Protein AF-A0A9W6I807-F1 (afdb_monomer)

Solvent-accessible surface area (backbone atoms only — not comparable to full-atom values): 14836 Å² total; per-residue (Å²): 128,81,80,75,87,72,79,59,50,71,45,81,40,78,51,76,42,74,67,54,47,49,53,48,44,56,52,34,49,74,72,68,43,95,64,71,97,66,77,85,76,60,64,70,59,54,50,53,44,35,71,77,32,56,66,59,56,71,70,46,52,72,44,80,26,34,45,59,40,62,71,64,85,82,78,83,63,62,37,28,74,80,35,56,66,64,74,43,53,81,82,47,38,78,21,23,22,42,24,45,28,38,82,42,55,60,66,57,48,41,43,63,56,21,24,50,81,92,51,57,43,75,40,41,73,63,59,52,49,57,42,21,68,78,56,78,63,40,30,57,46,40,30,36,42,79,53,87,66,29,19,37,36,42,16,52,37,23,60,65,55,70,35,67,62,38,25,18,59,53,0,37,95,74,23,34,17,37,18,45,32,46,35,79,91,63,74,42,35,34,38,38,17,46,53,42,36,54,29,27,31,27,33,40,46,36,60,34,58,53,42,57,84,38,49,66,76,54,43,70,62,37,43,46,31,38,38,61,57,85,40,92,52,44,34,76,50,18,68,25,36,49,53,16,50,51,20,61,73,71,73,45,83,87,52,74,78,76,69,60,66,68,29,50,23,30,49,48,77,48,65,75,82,129

Organism: NCBI:txid47481

Radius of gyration: 19.97 Å; Cα contacts (8 Å, |Δi|>4): 567; chains: 1; bounding box: 52×42×54 Å

Nearest PDB structures (foldseek):
  3otc-assembly1_B-2  TM=3.230E-01  e=3.376E+00  Homo sapiens
  3otc-assembly1_A-2  TM=3.232E-01  e=3.819E+00  Homo sapiens
  3wbz-assembly1_D  TM=3.191E-01  e=3.591E+00  Candida albicans SC5314
  3otd-assembly1_A  TM=3.252E-01  e=5.196E+00  Homo sapiens
  3wbz-assembly2_H  TM=3.227E-01  e=6.251E+00  Candida albicans SC5314

Structure (mmCIF, N/CA/C/O backbone):
data_AF-A0A9W6I807-F1
#
_entry.id   AF-A0A9W6I807-F1
#
loop_
_atom_site.group_PDB
_atom_site.id
_atom_site.type_symbol
_atom_site.label_atom_id
_atom_site.label_alt_id
_atom_site.label_comp_id
_atom_site.label_asym_id
_atom_site.label_entity_id
_atom_site.label_seq_id
_atom_site.pdbx_PDB_ins_code
_atom_site.Cartn_x
_atom_site.Cartn_y
_atom_site.Cartn_z
_atom_site.occupancy
_atom_site.B_iso_or_equiv
_atom_site.auth_seq_id
_atom_site.auth_comp_id
_atom_site.auth_asym_id
_atom_site.auth_atom_id
_atom_site.pdbx_PDB_model_num
ATOM 1 N N . MET A 1 1 ? -22.001 -20.858 -16.048 1.00 37.72 1 MET A N 1
ATOM 2 C CA . MET A 1 1 ? -21.134 -20.555 -17.207 1.00 37.72 1 MET A CA 1
ATOM 3 C C . MET A 1 1 ? -19.755 -21.061 -16.832 1.00 37.72 1 MET A C 1
ATOM 5 O O . MET A 1 1 ? -19.355 -20.739 -15.720 1.00 37.72 1 MET A O 1
ATOM 9 N N . PRO A 1 2 ? -19.078 -21.902 -17.631 1.00 41.09 2 PRO A N 1
ATOM 10 C CA . PRO A 1 2 ? -17.682 -22.203 -17.343 1.00 41.09 2 PRO A CA 1
ATOM 11 C C . PRO A 1 2 ? -16.920 -20.879 -17.407 1.00 41.09 2 PRO A C 1
ATOM 13 O O . PRO A 1 2 ? -17.156 -20.085 -18.322 1.00 41.09 2 PRO A O 1
ATOM 16 N N . ASP A 1 3 ? -16.115 -20.627 -16.379 1.00 50.50 3 ASP A N 1
ATOM 17 C CA . ASP A 1 3 ? -15.279 -19.440 -16.244 1.00 50.50 3 ASP A CA 1
ATOM 18 C C . ASP A 1 3 ? -14.475 -19.317 -17.538 1.00 50.50 3 ASP A C 1
ATOM 20 O O . ASP A 1 3 ? -13.688 -20.203 -17.881 1.00 50.50 3 ASP A O 1
ATOM 24 N N . ARG A 1 4 ? -14.794 -18.319 -18.366 1.00 52.47 4 ARG A N 1
ATOM 25 C CA . ARG A 1 4 ? -14.107 -18.167 -19.643 1.00 52.47 4 ARG A CA 1
ATOM 26 C C . ARG A 1 4 ? -12.681 -17.796 -19.266 1.00 52.47 4 ARG A C 1
ATOM 28 O O . ARG A 1 4 ? -12.471 -16.762 -18.637 1.00 52.47 4 ARG A O 1
ATOM 35 N N . GLU A 1 5 ? -11.740 -18.670 -19.593 1.00 58.12 5 GLU A N 1
ATOM 36 C CA . GLU A 1 5 ? -10.310 -18.495 -19.353 1.00 58.12 5 GLU A CA 1
ATOM 37 C C . GLU A 1 5 ? -9.839 -17.283 -20.178 1.00 58.12 5 GLU A C 1
ATOM 39 O O . GLU A 1 5 ? -9.438 -17.389 -21.334 1.00 58.12 5 GLU A O 1
ATOM 44 N N . VAL A 1 6 ? -10.048 -16.078 -19.647 1.00 60.06 6 VAL A N 1
ATOM 45 C CA . VAL A 1 6 ? -9.578 -14.839 -20.265 1.00 60.06 6 VAL A CA 1
ATOM 46 C C . VAL A 1 6 ? -8.132 -14.679 -19.840 1.00 60.06 6 VAL A C 1
ATOM 48 O O . VAL A 1 6 ? -7.848 -14.517 -18.651 1.00 60.06 6 VAL A O 1
ATOM 51 N N . SER A 1 7 ? -7.239 -14.761 -20.823 1.00 77.19 7 SER A N 1
ATOM 52 C CA . SER A 1 7 ? -5.806 -14.588 -20.628 1.00 77.19 7 SER A CA 1
ATOM 53 C C . SER A 1 7 ? -5.507 -13.213 -20.016 1.00 77.19 7 SER A C 1
ATOM 55 O O . SER A 1 7 ? -6.105 -12.222 -20.446 1.00 77.19 7 SER A O 1
ATOM 57 N N . PRO A 1 8 ? -4.598 -13.133 -19.030 1.00 87.56 8 PRO A N 1
ATOM 58 C CA . PRO A 1 8 ? -4.215 -11.863 -18.429 1.00 87.56 8 PRO A CA 1
ATOM 59 C C . PRO A 1 8 ? -3.546 -10.949 -19.462 1.00 87.56 8 PRO A C 1
ATOM 61 O O . PRO A 1 8 ? -2.921 -11.418 -20.419 1.00 87.56 8 PRO A O 1
ATOM 64 N N . LEU A 1 9 ? -3.647 -9.635 -19.252 1.00 91.56 9 LEU A N 1
ATOM 65 C CA . LEU A 1 9 ? -2.883 -8.664 -20.029 1.00 91.56 9 LEU A CA 1
ATOM 66 C C . LEU A 1 9 ? -1.403 -8.798 -19.653 1.00 91.56 9 LEU A C 1
ATOM 68 O O . LEU A 1 9 ? -1.042 -8.549 -18.505 1.00 91.56 9 LEU A O 1
ATOM 72 N N . ARG A 1 10 ? -0.555 -9.186 -20.611 1.00 93.50 10 ARG A N 1
ATOM 73 C CA . ARG A 1 10 ? 0.900 -9.262 -20.424 1.00 93.50 10 ARG A CA 1
ATOM 74 C C . ARG A 1 10 ? 1.598 -8.046 -21.020 1.00 93.50 10 ARG A C 1
ATOM 76 O O . ARG A 1 10 ? 1.188 -7.535 -22.063 1.00 93.50 10 ARG A O 1
ATOM 83 N N . VAL A 1 11 ? 2.628 -7.581 -20.327 1.00 93.56 11 VAL A N 1
ATOM 84 C CA . VAL A 1 11 ? 3.440 -6.420 -20.680 1.00 93.56 11 VAL A CA 1
ATOM 85 C C . VAL A 1 11 ? 4.918 -6.764 -20.551 1.00 93.56 11 VAL A C 1
ATOM 87 O O . VAL A 1 11 ? 5.356 -7.371 -19.573 1.00 93.56 11 VAL A O 1
ATOM 90 N N . SER A 1 12 ? 5.689 -6.338 -21.546 1.00 92.25 12 SER A N 1
ATOM 91 C CA . SER A 1 12 ? 7.122 -6.600 -21.616 1.00 92.25 12 SER A CA 1
ATOM 92 C C . SER A 1 12 ? 7.898 -5.496 -20.906 1.00 92.25 12 SER A C 1
ATOM 94 O O . SER A 1 12 ? 7.815 -4.330 -21.299 1.00 92.25 12 SER A O 1
ATOM 96 N N . HIS A 1 13 ? 8.679 -5.857 -19.891 1.00 88.31 13 HIS A N 1
ATOM 97 C CA . HIS A 1 13 ? 9.543 -4.945 -19.141 1.00 88.31 13 HIS A CA 1
ATOM 98 C C . HIS A 1 13 ? 11.013 -5.279 -19.360 1.00 88.31 13 HIS A C 1
ATOM 100 O O . HIS A 1 13 ? 11.385 -6.439 -19.522 1.00 88.31 13 HIS A O 1
ATOM 106 N N . LEU A 1 14 ? 11.867 -4.254 -19.348 1.00 88.31 14 LEU A N 1
ATOM 107 C CA . LEU A 1 14 ? 13.315 -4.447 -19.389 1.00 88.31 14 LEU A CA 1
ATOM 108 C C . LEU A 1 14 ? 13.795 -5.037 -18.065 1.00 88.31 14 LEU A C 1
ATOM 110 O O . LEU A 1 14 ? 13.552 -4.476 -16.995 1.00 88.31 14 LEU A O 1
ATOM 114 N N . LEU A 1 15 ? 14.542 -6.131 -18.143 1.00 86.94 15 LEU A N 1
ATOM 115 C CA . LEU A 1 15 ? 15.199 -6.715 -16.990 1.00 86.94 15 LEU A CA 1
ATOM 116 C C . LEU A 1 15 ? 16.514 -5.973 -16.735 1.00 86.94 15 LEU A C 1
ATOM 118 O O . LEU A 1 15 ? 17.526 -6.192 -17.405 1.00 86.94 15 LEU A O 1
ATOM 122 N N . ILE A 1 16 ? 16.518 -5.097 -15.730 1.00 86.56 16 ILE A N 1
ATOM 123 C CA . ILE A 1 16 ? 17.743 -4.423 -15.289 1.00 86.56 16 ILE A CA 1
ATOM 124 C C . ILE A 1 16 ? 18.570 -5.393 -14.441 1.00 86.56 16 ILE A C 1
ATOM 126 O O . ILE A 1 16 ? 18.494 -5.409 -13.212 1.00 86.56 16 ILE A O 1
ATOM 130 N N . SER A 1 17 ? 19.370 -6.221 -15.115 1.00 87.56 17 SER A N 1
ATOM 131 C CA . SER A 1 17 ? 20.292 -7.158 -14.468 1.00 87.56 17 SER A CA 1
ATOM 132 C C . SER A 1 17 ? 21.292 -6.435 -13.557 1.00 87.56 17 SER A C 1
ATOM 134 O O . SER A 1 17 ? 21.542 -5.235 -13.699 1.00 87.56 17 SER A O 1
ATOM 136 N N . SER A 1 18 ? 21.928 -7.157 -12.629 1.00 88.38 18 SER A N 1
ATOM 137 C CA . SER A 1 18 ? 22.964 -6.576 -11.760 1.00 88.38 18 SER A CA 1
ATOM 138 C C . SER A 1 18 ? 24.112 -5.950 -12.561 1.00 88.38 18 SER A C 1
ATOM 140 O O . SER A 1 18 ? 24.649 -4.913 -12.173 1.00 88.38 18 SER A O 1
ATOM 142 N N . GLU A 1 19 ? 24.457 -6.544 -13.706 1.00 90.19 19 GLU A N 1
ATOM 143 C CA . GLU A 1 19 ? 25.463 -6.005 -14.618 1.00 90.19 19 GLU A CA 1
ATOM 144 C C . GLU A 1 19 ? 24.994 -4.709 -15.289 1.00 90.19 19 GLU A C 1
ATOM 146 O O . GLU A 1 19 ? 25.731 -3.721 -15.296 1.00 90.19 19 GLU A O 1
ATOM 151 N N . LEU A 1 20 ? 23.763 -4.681 -15.809 1.00 91.00 20 LEU A N 1
ATOM 152 C CA . LEU A 1 20 ? 23.199 -3.493 -16.447 1.00 91.00 20 LEU A CA 1
ATOM 153 C C . LEU A 1 20 ? 23.000 -2.356 -15.435 1.00 91.00 20 LEU A C 1
ATOM 155 O O . LEU A 1 20 ? 23.374 -1.220 -15.709 1.00 91.00 20 LEU A O 1
ATOM 159 N N . SER A 1 21 ? 22.525 -2.674 -14.229 1.00 91.81 21 SER A N 1
ATOM 160 C CA . SER A 1 21 ? 22.438 -1.752 -13.089 1.00 91.81 21 SER A CA 1
ATOM 161 C C . SER A 1 21 ? 23.795 -1.120 -12.776 1.00 91.81 21 SER A C 1
ATOM 163 O O . SER A 1 21 ? 23.896 0.103 -12.672 1.00 91.81 21 SER A O 1
ATOM 165 N N . ARG A 1 22 ? 24.867 -1.923 -12.698 1.00 92.44 22 ARG A N 1
ATOM 166 C CA . ARG A 1 22 ? 26.232 -1.418 -12.479 1.00 92.44 22 ARG A CA 1
ATOM 167 C C . ARG A 1 22 ? 26.658 -0.457 -13.591 1.00 92.44 22 ARG A C 1
ATOM 169 O O . ARG A 1 22 ? 27.138 0.631 -13.287 1.00 92.44 22 ARG A O 1
ATOM 176 N N . ARG A 1 23 ? 26.429 -0.820 -14.857 1.00 94.19 23 ARG A N 1
ATOM 177 C CA . ARG A 1 23 ? 26.753 0.030 -16.017 1.00 94.19 23 ARG A CA 1
ATOM 178 C C . ARG A 1 23 ? 25.996 1.360 -15.993 1.00 94.19 23 ARG A C 1
ATOM 180 O O . ARG A 1 23 ? 26.612 2.403 -16.197 1.00 94.19 23 ARG A O 1
ATOM 187 N N . ILE A 1 24 ? 24.693 1.335 -15.698 1.00 94.88 24 ILE A N 1
ATOM 188 C CA . ILE A 1 24 ? 23.863 2.545 -15.586 1.00 94.88 24 ILE A CA 1
ATOM 189 C C . ILE A 1 24 ? 24.393 3.450 -14.468 1.00 94.88 24 ILE A C 1
ATOM 191 O O . ILE A 1 24 ? 24.533 4.654 -14.674 1.00 94.88 24 ILE A O 1
ATOM 195 N N . ARG A 1 25 ? 24.735 2.894 -13.295 1.00 94.69 25 ARG A N 1
ATOM 196 C CA . ARG A 1 25 ? 25.287 3.675 -12.172 1.00 94.69 25 ARG A CA 1
ATOM 197 C C . ARG A 1 25 ? 26.643 4.286 -12.494 1.00 94.69 25 ARG A C 1
ATOM 199 O O . ARG A 1 25 ? 26.853 5.459 -12.205 1.00 94.69 25 ARG A O 1
ATOM 206 N N . GLU A 1 26 ? 27.557 3.504 -13.065 1.00 94.50 26 GLU A N 1
ATOM 207 C CA . GLU A 1 26 ? 28.885 3.980 -13.468 1.00 94.50 26 GLU A CA 1
ATOM 208 C C . GLU A 1 26 ? 28.771 5.132 -14.468 1.00 94.50 26 GLU A C 1
ATOM 210 O O . GLU A 1 26 ? 29.389 6.181 -14.276 1.00 94.50 26 GLU A O 1
ATOM 215 N N . TRP A 1 27 ? 27.917 4.976 -15.482 1.00 96.12 27 TRP A N 1
ATOM 216 C CA . TRP A 1 27 ? 27.654 6.031 -16.451 1.00 96.12 27 TRP A CA 1
ATOM 217 C C . TRP A 1 27 ? 27.000 7.259 -15.810 1.00 96.12 27 TRP A C 1
ATOM 219 O O . TRP A 1 27 ? 27.474 8.373 -16.015 1.00 96.12 27 TRP A O 1
ATOM 229 N N . GLY A 1 28 ? 25.964 7.072 -14.988 1.00 94.75 28 GLY A N 1
ATOM 230 C CA . GLY A 1 28 ? 25.261 8.169 -14.325 1.00 94.75 28 GLY A CA 1
ATOM 231 C C . GLY A 1 28 ? 26.189 9.004 -13.440 1.00 94.75 28 GLY A C 1
ATOM 232 O O . GLY A 1 28 ? 26.192 10.229 -13.550 1.00 94.75 28 GLY A O 1
ATOM 233 N N . LYS A 1 29 ? 27.060 8.358 -12.652 1.00 93.44 29 LYS A N 1
ATOM 234 C CA . LYS A 1 29 ? 28.096 9.047 -11.861 1.00 93.44 29 LYS A CA 1
ATOM 235 C C . LYS A 1 29 ? 29.077 9.816 -12.745 1.00 93.44 29 LYS A C 1
ATOM 237 O O . LYS A 1 29 ? 29.426 10.945 -12.416 1.00 93.44 29 LYS A O 1
ATOM 242 N N . ALA A 1 30 ? 29.495 9.241 -13.876 1.00 93.69 30 ALA A N 1
ATOM 243 C CA . ALA A 1 30 ? 30.374 9.920 -14.829 1.00 93.69 30 ALA A CA 1
ATOM 244 C C . ALA A 1 30 ? 29.715 11.153 -15.480 1.00 93.69 30 ALA A C 1
ATOM 246 O O . ALA A 1 30 ? 30.412 12.108 -15.810 1.00 93.69 30 ALA A O 1
ATOM 247 N N . GLN A 1 31 ? 28.385 11.158 -15.621 1.00 94.94 31 GLN A N 1
ATOM 248 C CA . GLN A 1 31 ? 27.605 12.319 -16.069 1.00 94.94 31 GLN A CA 1
ATOM 249 C C . GLN A 1 31 ? 27.277 13.316 -14.941 1.00 94.94 31 GLN A C 1
ATOM 251 O O . GLN A 1 31 ? 26.608 14.317 -15.187 1.00 94.94 31 GLN A O 1
ATOM 256 N N . GLY A 1 32 ? 27.711 13.057 -13.703 1.00 91.50 32 GLY A N 1
ATOM 257 C CA . GLY A 1 32 ? 27.375 13.888 -12.544 1.00 91.50 32 GLY A CA 1
ATOM 258 C C . GLY A 1 32 ? 25.914 13.772 -12.093 1.00 91.50 32 GLY A C 1
ATOM 259 O O . GLY A 1 32 ? 25.433 14.635 -11.363 1.00 91.50 32 GLY A O 1
ATOM 260 N N . LEU A 1 33 ? 25.198 12.722 -12.512 1.00 89.12 33 LEU A N 1
ATOM 261 C CA . LEU A 1 33 ? 23.843 12.438 -12.045 1.00 89.12 33 LEU A CA 1
ATOM 262 C C . LEU A 1 33 ? 23.909 11.877 -10.618 1.00 89.12 33 LEU A C 1
ATOM 264 O O . LEU A 1 33 ? 24.740 11.017 -10.312 1.00 89.12 33 LEU A O 1
ATOM 268 N N . GLY A 1 34 ? 23.024 12.357 -9.741 1.00 80.50 34 GLY A N 1
ATOM 269 C CA . GLY A 1 34 ? 22.918 11.915 -8.349 1.00 80.50 34 GLY A CA 1
ATOM 270 C C . GLY A 1 34 ? 22.377 10.490 -8.244 1.00 80.50 34 GLY A C 1
ATOM 271 O O . GLY A 1 34 ? 21.198 10.290 -7.973 1.00 80.50 34 GLY A O 1
ATOM 272 N N . VAL A 1 35 ? 23.231 9.495 -8.486 1.00 85.50 35 VAL A N 1
ATOM 273 C CA . VAL A 1 35 ? 22.871 8.074 -8.429 1.00 85.50 35 VAL A CA 1
ATOM 274 C C . VAL A 1 35 ? 23.453 7.446 -7.169 1.00 85.50 35 VAL A C 1
ATOM 276 O O . VAL A 1 35 ? 24.663 7.488 -6.942 1.00 85.50 35 VAL A O 1
ATOM 279 N N . SER A 1 36 ? 22.595 6.828 -6.358 1.00 78.44 36 SER A N 1
ATOM 280 C CA . SER A 1 36 ? 23.004 6.100 -5.154 1.00 78.44 36 SER A CA 1
ATOM 281 C C . SER A 1 36 ? 23.876 4.875 -5.479 1.00 78.44 36 SER A C 1
ATOM 283 O O . SER A 1 36 ? 23.908 4.380 -6.608 1.00 78.44 36 SER A O 1
ATOM 285 N N . GLU A 1 37 ? 24.563 4.320 -4.476 1.00 74.19 37 GLU A N 1
ATOM 286 C CA . GLU A 1 37 ? 25.285 3.042 -4.622 1.00 74.19 37 GLU A CA 1
ATOM 287 C C . GLU A 1 37 ? 24.346 1.823 -4.635 1.00 74.19 37 GLU A C 1
ATOM 289 O O . GLU A 1 37 ? 24.665 0.788 -5.216 1.00 74.19 37 GLU A O 1
ATOM 294 N N . ARG A 1 38 ? 23.187 1.927 -3.973 1.00 69.38 38 ARG A N 1
ATOM 295 C CA . ARG A 1 38 ? 22.233 0.828 -3.746 1.00 69.38 38 ARG A CA 1
ATOM 296 C C . ARG A 1 38 ? 20.787 1.315 -3.869 1.00 69.38 38 ARG A C 1
ATOM 298 O O . ARG A 1 38 ? 20.535 2.513 -3.792 1.00 69.38 38 ARG A O 1
ATOM 305 N N . GLY A 1 39 ? 19.844 0.388 -4.028 1.00 68.81 39 GLY A N 1
ATOM 306 C CA . GLY A 1 39 ? 18.411 0.694 -4.150 1.00 68.81 39 GLY A CA 1
ATOM 307 C C . GLY A 1 39 ? 17.980 0.991 -5.586 1.00 68.81 39 GLY A C 1
ATOM 308 O O . GLY A 1 39 ? 18.721 0.716 -6.527 1.00 68.81 39 GLY A O 1
ATOM 309 N N . ARG A 1 40 ? 16.779 1.532 -5.784 1.00 76.38 40 ARG A N 1
ATOM 310 C CA . ARG A 1 40 ? 16.246 1.833 -7.122 1.00 76.38 40 ARG A CA 1
ATOM 311 C C . ARG A 1 40 ? 17.075 2.925 -7.819 1.00 76.38 40 ARG A C 1
ATOM 313 O O . ARG A 1 40 ? 17.511 3.879 -7.181 1.00 76.38 40 ARG A O 1
ATOM 320 N N . ILE A 1 41 ? 17.322 2.779 -9.123 1.00 82.31 41 ILE A N 1
ATOM 321 C CA . ILE A 1 41 ? 17.875 3.857 -9.962 1.00 82.31 41 ILE A CA 1
ATOM 322 C C . ILE A 1 41 ? 16.687 4.681 -10.466 1.00 82.31 41 ILE A C 1
ATOM 324 O O . ILE A 1 41 ? 15.693 4.100 -10.901 1.00 82.31 41 ILE A O 1
ATOM 328 N N . ALA A 1 42 ? 16.775 6.010 -10.405 1.00 80.44 42 ALA A N 1
ATOM 329 C CA . ALA A 1 42 ? 15.723 6.882 -10.923 1.00 80.44 42 ALA A CA 1
ATOM 330 C C . ALA A 1 42 ? 15.462 6.593 -12.413 1.00 80.44 42 ALA A C 1
ATOM 332 O O . ALA A 1 42 ? 16.411 6.472 -13.191 1.00 80.44 42 ALA A O 1
ATOM 333 N N . SER A 1 43 ? 14.188 6.516 -12.813 1.00 82.75 43 SER A N 1
ATOM 334 C CA . SER A 1 43 ? 13.780 6.201 -14.195 1.00 82.75 43 SER A CA 1
ATOM 335 C C . SER A 1 43 ? 14.440 7.126 -15.214 1.00 82.75 43 SER A C 1
ATOM 337 O O . SER A 1 43 ? 15.007 6.655 -16.189 1.00 82.75 43 SER A O 1
ATOM 339 N N . GLN A 1 44 ? 14.511 8.422 -14.909 1.00 84.31 44 GLN A N 1
ATOM 340 C CA . GLN A 1 44 ? 15.157 9.427 -15.758 1.00 84.31 44 GLN A CA 1
ATOM 341 C C . GLN A 1 44 ? 16.630 9.112 -16.066 1.00 84.31 44 GLN A C 1
ATOM 343 O O . GLN A 1 44 ? 17.111 9.392 -17.161 1.00 84.31 44 GLN A O 1
ATOM 348 N N . VAL A 1 45 ? 17.360 8.521 -15.114 1.00 89.31 45 VAL A N 1
ATOM 349 C CA . VAL A 1 45 ? 18.764 8.122 -15.309 1.00 89.31 45 VAL A CA 1
ATOM 350 C C . VAL A 1 45 ? 18.849 6.888 -16.204 1.00 89.31 45 VAL A C 1
ATOM 352 O O . VAL A 1 45 ? 19.730 6.813 -17.057 1.00 89.31 45 VAL A O 1
ATOM 355 N N . ILE A 1 46 ? 17.934 5.932 -16.021 1.00 90.56 46 ILE A N 1
ATOM 356 C CA . ILE A 1 46 ? 17.827 4.734 -16.863 1.00 90.56 46 ILE A CA 1
ATOM 357 C C . ILE A 1 46 ? 17.507 5.144 -18.309 1.00 90.56 46 ILE A C 1
ATOM 359 O O . ILE A 1 46 ? 18.193 4.713 -19.235 1.00 90.56 46 ILE A O 1
ATOM 363 N N . ASP A 1 47 ? 16.529 6.028 -18.496 1.00 91.12 47 ASP A N 1
ATOM 364 C CA . ASP A 1 47 ? 16.123 6.529 -19.808 1.00 91.12 47 ASP A CA 1
ATOM 365 C C . ASP A 1 47 ? 17.275 7.272 -20.490 1.00 91.12 47 ASP A C 1
ATOM 367 O O . ASP A 1 47 ? 17.619 6.974 -21.634 1.00 91.12 47 ASP A O 1
ATOM 371 N N . ALA A 1 48 ? 17.941 8.185 -19.774 1.00 93.56 48 ALA A N 1
ATOM 372 C CA . ALA A 1 48 ? 19.088 8.918 -20.301 1.00 93.56 48 ALA A CA 1
ATOM 373 C C . ALA A 1 48 ? 20.246 7.979 -20.686 1.00 93.56 48 ALA A C 1
ATOM 375 O O . ALA A 1 48 ? 20.890 8.181 -21.720 1.00 93.56 48 ALA A O 1
ATOM 376 N N . PHE A 1 49 ? 20.479 6.923 -19.900 1.00 95.75 49 PHE A N 1
ATOM 377 C CA . PHE A 1 49 ? 21.474 5.906 -20.223 1.00 95.75 49 PHE A CA 1
ATOM 378 C C . PHE A 1 49 ? 21.142 5.192 -21.534 1.00 95.75 49 PHE A C 1
ATOM 380 O O . PHE A 1 49 ? 22.025 5.060 -22.381 1.00 95.75 49 PHE A O 1
ATOM 387 N N . PHE A 1 50 ? 19.895 4.757 -21.729 1.00 94.94 50 PHE A N 1
ATOM 388 C CA . PHE A 1 50 ? 19.486 4.052 -22.947 1.00 94.94 50 PHE A CA 1
ATOM 389 C C . PHE A 1 50 ? 19.402 4.956 -24.176 1.00 94.94 50 PHE A C 1
ATOM 391 O O . PHE A 1 50 ? 19.692 4.499 -25.279 1.00 94.94 50 PHE A O 1
ATOM 398 N N . VAL A 1 51 ? 19.086 6.242 -24.001 1.00 95.38 51 VAL A N 1
ATOM 399 C CA . VAL A 1 51 ? 19.219 7.241 -25.072 1.00 95.38 51 VAL A CA 1
ATOM 400 C C . VAL A 1 51 ? 20.680 7.357 -25.520 1.00 95.38 51 VAL A C 1
ATOM 402 O O . VAL A 1 51 ? 20.947 7.429 -26.719 1.00 95.38 51 VAL A O 1
ATOM 405 N N . ALA A 1 52 ? 21.633 7.334 -24.582 1.00 95.69 52 ALA A N 1
ATOM 406 C CA . ALA A 1 52 ? 23.064 7.378 -24.887 1.00 95.69 52 ALA A CA 1
ATOM 407 C C . ALA A 1 52 ? 23.639 6.034 -25.387 1.00 95.69 52 ALA A C 1
ATOM 409 O O . ALA A 1 52 ? 24.644 6.033 -26.096 1.00 95.69 52 ALA A O 1
ATOM 410 N N . HIS A 1 53 ? 23.010 4.907 -25.036 1.00 95.19 53 HIS A N 1
ATOM 411 C CA . HIS A 1 53 ? 23.456 3.542 -25.350 1.00 95.19 53 HIS A CA 1
ATOM 412 C C . HIS A 1 53 ? 22.305 2.703 -25.932 1.00 95.19 53 HIS A C 1
ATOM 414 O O . HIS A 1 53 ? 21.799 1.783 -25.274 1.00 95.19 53 HIS A O 1
ATOM 420 N N . PRO A 1 54 ? 21.858 3.000 -27.165 1.00 93.50 54 PRO A N 1
ATOM 421 C CA . PRO A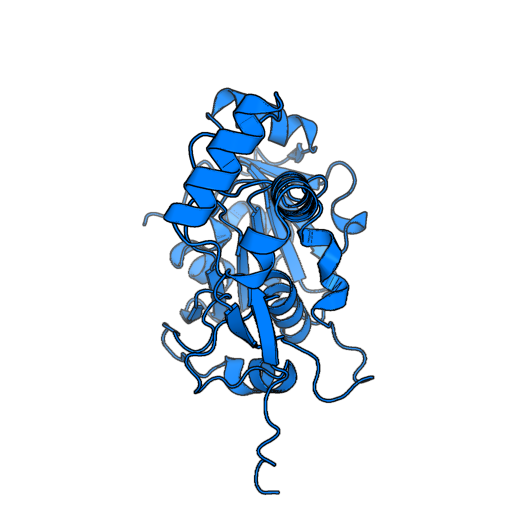 1 54 ? 20.742 2.285 -27.788 1.00 93.50 54 PRO A CA 1
ATOM 422 C C . PRO A 1 54 ? 21.048 0.798 -28.039 1.00 93.50 54 PRO A C 1
ATOM 424 O O . PRO A 1 54 ? 20.143 -0.033 -28.072 1.00 93.50 54 PRO A O 1
ATOM 427 N N . ASP A 1 55 ? 22.324 0.439 -28.174 1.00 93.69 55 ASP A N 1
ATOM 428 C CA . ASP A 1 55 ? 22.809 -0.940 -28.243 1.00 93.69 55 ASP A CA 1
ATOM 429 C C . ASP A 1 55 ? 22.567 -1.701 -26.930 1.00 93.69 55 ASP A C 1
ATOM 431 O O . ASP A 1 55 ? 22.132 -2.853 -26.952 1.00 93.69 55 ASP A O 1
ATOM 435 N N . ALA A 1 56 ? 22.773 -1.046 -25.782 1.00 90.94 56 ALA A N 1
ATOM 436 C CA . ALA A 1 56 ? 22.488 -1.628 -24.475 1.00 90.94 56 ALA A CA 1
ATOM 437 C C . ALA A 1 56 ? 20.986 -1.877 -24.279 1.00 90.94 56 ALA A C 1
ATOM 439 O O . ALA A 1 56 ? 20.618 -2.878 -23.673 1.00 90.94 56 ALA A O 1
ATOM 440 N N . LEU A 1 57 ? 20.125 -1.006 -24.820 1.00 88.50 57 LEU A N 1
ATOM 441 C CA . LEU A 1 57 ? 18.673 -1.203 -24.821 1.00 88.50 57 LEU A CA 1
ATOM 442 C C . LEU A 1 57 ? 18.258 -2.394 -25.695 1.00 88.50 57 LEU A C 1
ATOM 444 O O . LEU A 1 57 ? 17.398 -3.183 -25.308 1.00 88.50 57 LEU A O 1
ATOM 448 N N . ALA A 1 58 ? 18.855 -2.526 -26.882 1.00 88.12 58 ALA A N 1
ATOM 449 C CA . ALA A 1 58 ? 18.550 -3.617 -27.803 1.00 88.12 58 ALA A CA 1
ATOM 450 C C . ALA A 1 58 ? 18.988 -4.986 -27.257 1.00 88.12 58 ALA A C 1
ATOM 452 O O . ALA A 1 58 ? 18.300 -5.978 -27.486 1.00 88.12 58 ALA A O 1
ATOM 453 N N . ALA A 1 59 ? 20.114 -5.024 -26.539 1.00 88.94 59 ALA A N 1
ATOM 454 C CA . ALA A 1 59 ? 20.674 -6.234 -25.942 1.00 88.94 59 ALA A CA 1
ATOM 455 C C . ALA A 1 59 ? 20.103 -6.573 -24.554 1.00 88.94 59 ALA A C 1
ATOM 457 O O . ALA A 1 59 ? 20.411 -7.639 -24.028 1.00 88.94 59 ALA A O 1
ATOM 458 N N . ALA A 1 60 ? 19.324 -5.679 -23.939 1.00 89.38 60 ALA A N 1
ATOM 459 C CA . ALA A 1 60 ? 18.748 -5.920 -22.624 1.00 89.38 60 ALA A CA 1
ATOM 460 C C . ALA A 1 60 ? 17.676 -7.016 -22.684 1.00 89.38 60 ALA A C 1
ATOM 462 O O . ALA A 1 60 ? 16.776 -6.988 -23.530 1.00 89.38 60 ALA A O 1
ATOM 463 N N . ASP A 1 61 ? 17.761 -7.952 -21.742 1.00 90.69 61 ASP A N 1
ATOM 464 C CA . ASP A 1 61 ? 16.744 -8.979 -21.555 1.00 90.69 61 ASP A CA 1
ATOM 465 C C . ASP A 1 61 ? 15.396 -8.349 -21.196 1.00 90.69 61 ASP A C 1
ATOM 467 O O . ASP A 1 61 ? 15.318 -7.265 -20.607 1.00 90.69 61 ASP A O 1
ATOM 471 N N . ARG A 1 62 ? 14.316 -9.048 -21.548 1.00 91.12 62 ARG A N 1
ATOM 472 C CA . ARG A 1 62 ? 12.949 -8.652 -21.211 1.00 91.12 62 ARG A CA 1
ATOM 473 C C . ARG A 1 62 ? 12.255 -9.742 -20.418 1.00 91.12 62 ARG A C 1
ATOM 475 O O . ARG A 1 62 ? 12.496 -10.927 -20.642 1.00 91.12 62 ARG A O 1
ATOM 482 N N . ILE A 1 63 ? 11.380 -9.321 -19.517 1.00 92.31 63 ILE A N 1
ATOM 483 C CA . ILE A 1 63 ? 10.489 -10.189 -18.757 1.00 92.31 63 ILE A CA 1
ATOM 484 C C . ILE A 1 63 ? 9.041 -9.813 -19.064 1.00 92.31 63 ILE A C 1
ATOM 486 O O . ILE A 1 63 ? 8.710 -8.636 -19.195 1.00 92.31 63 ILE A O 1
ATOM 490 N N . GLU A 1 64 ? 8.185 -10.822 -19.191 1.00 94.06 64 GLU A N 1
ATOM 491 C CA . GLU A 1 64 ? 6.744 -10.630 -19.331 1.00 94.06 64 GLU A CA 1
ATOM 492 C C . GLU A 1 64 ? 6.106 -10.618 -17.947 1.00 94.06 64 GLU A C 1
ATOM 494 O O . GLU A 1 64 ? 6.151 -11.617 -17.229 1.00 94.06 64 GLU A O 1
ATOM 499 N N . LEU A 1 65 ? 5.497 -9.491 -17.598 1.00 94.75 65 LEU A N 1
ATOM 500 C CA . LEU A 1 65 ? 4.741 -9.308 -16.366 1.00 94.75 65 LEU A CA 1
ATOM 501 C C . LEU A 1 65 ? 3.254 -9.207 -16.696 1.00 94.75 65 LEU A C 1
ATOM 503 O O . LEU A 1 65 ? 2.874 -8.892 -17.825 1.00 94.75 65 LEU A O 1
ATOM 507 N N . VAL A 1 66 ? 2.398 -9.461 -15.715 1.00 95.81 66 VAL A N 1
ATOM 508 C CA . VAL A 1 66 ? 0.964 -9.208 -15.838 1.00 95.81 66 VAL A CA 1
ATOM 509 C C . VAL A 1 66 ? 0.674 -7.765 -15.445 1.00 95.81 66 VAL A C 1
ATOM 511 O O . VAL A 1 66 ? 1.175 -7.273 -14.437 1.00 95.81 66 VAL A O 1
ATOM 514 N N . ARG A 1 67 ? -0.180 -7.098 -16.220 1.00 95.94 67 ARG A N 1
ATOM 515 C CA . ARG A 1 67 ? -0.759 -5.808 -15.852 1.00 95.94 67 ARG A CA 1
ATOM 516 C C . ARG A 1 67 ? -2.177 -6.009 -15.350 1.00 95.94 67 ARG A C 1
ATOM 518 O O . ARG A 1 67 ? -3.050 -6.437 -16.106 1.00 95.94 67 ARG A O 1
ATOM 525 N N . ALA A 1 68 ? -2.412 -5.684 -14.082 1.00 95.75 68 ALA A N 1
ATOM 526 C CA . ALA A 1 68 ? -3.744 -5.739 -13.498 1.00 95.75 68 ALA A CA 1
ATOM 527 C C . ALA A 1 68 ? -4.639 -4.676 -14.148 1.00 95.75 68 ALA A C 1
ATOM 529 O O . ALA A 1 68 ? -4.263 -3.505 -14.235 1.00 95.75 68 ALA A O 1
ATOM 530 N N . VAL A 1 69 ? -5.822 -5.089 -14.599 1.00 93.31 69 VAL A N 1
ATOM 531 C CA . VAL A 1 69 ? -6.830 -4.249 -15.261 1.00 93.31 69 VAL A CA 1
ATOM 532 C C . VAL A 1 69 ? -8.219 -4.789 -14.939 1.00 93.31 69 VAL A C 1
ATOM 534 O O . VAL A 1 69 ? -8.418 -5.999 -14.831 1.00 93.31 69 VAL A O 1
ATOM 537 N N . VAL A 1 70 ? -9.206 -3.907 -14.786 1.00 90.19 70 VAL A N 1
ATOM 538 C CA . VAL A 1 70 ? -10.578 -4.347 -14.498 1.00 90.19 70 VAL A CA 1
ATOM 539 C C . VAL A 1 70 ? -11.146 -5.114 -15.694 1.00 90.19 70 VAL A C 1
ATOM 541 O O . VAL A 1 70 ? -11.069 -4.649 -16.831 1.00 90.19 70 VAL A O 1
ATOM 544 N N . ARG A 1 71 ? -11.723 -6.297 -15.437 1.00 77.31 71 ARG A N 1
ATOM 545 C CA . ARG A 1 71 ? -12.286 -7.161 -16.494 1.00 77.31 71 ARG A CA 1
ATOM 546 C C . ARG A 1 71 ? -13.558 -6.600 -17.130 1.00 77.31 71 ARG A C 1
ATOM 548 O O . ARG A 1 71 ? -13.791 -6.827 -18.314 1.00 77.31 71 ARG A O 1
ATOM 555 N N . GLU A 1 72 ? -14.368 -5.887 -16.355 1.00 74.25 72 GLU A N 1
ATOM 556 C CA . GLU A 1 72 ? -15.621 -5.274 -16.802 1.00 74.25 72 GLU A CA 1
ATOM 557 C C . GLU A 1 72 ? -15.537 -3.751 -16.628 1.00 74.25 72 GLU A C 1
ATOM 559 O O . GLU A 1 72 ? -15.805 -3.234 -15.541 1.00 74.25 72 GLU A O 1
ATOM 564 N N . PRO A 1 73 ? -15.123 -3.011 -17.674 1.00 61.91 73 PRO A N 1
ATOM 565 C CA . PRO A 1 73 ? -15.106 -1.556 -17.635 1.00 61.91 73 PRO A CA 1
ATOM 566 C C . PRO A 1 73 ? -16.509 -1.013 -17.335 1.00 61.91 73 PRO A C 1
ATOM 568 O O . PRO A 1 73 ? -17.469 -1.368 -18.019 1.00 61.91 73 PRO A O 1
ATOM 571 N N . GLY A 1 74 ? -16.626 -0.129 -16.341 1.00 62.81 74 GLY A N 1
ATOM 572 C CA . GLY A 1 74 ? -17.884 0.560 -16.028 1.00 62.81 74 GLY A CA 1
ATOM 573 C C . GLY A 1 74 ? -18.703 -0.017 -14.870 1.00 62.81 74 GLY A C 1
ATOM 574 O O . GLY A 1 74 ? -19.834 0.424 -14.681 1.00 62.81 74 GLY A O 1
ATOM 575 N N . ASP A 1 75 ? -18.152 -0.927 -14.055 1.00 71.75 75 ASP A N 1
ATOM 576 C CA . ASP A 1 75 ? -18.766 -1.337 -12.775 1.00 71.75 75 ASP A CA 1
ATOM 577 C C . ASP A 1 75 ? -18.769 -0.213 -11.709 1.00 71.75 75 ASP A C 1
ATOM 579 O O . ASP A 1 75 ? -19.330 -0.382 -10.625 1.00 71.75 75 ASP A O 1
ATOM 583 N N . GLY A 1 76 ? -18.155 0.936 -12.024 1.00 77.38 76 GLY A N 1
ATOM 584 C CA . GLY A 1 76 ? -18.039 2.107 -11.155 1.00 77.38 76 GLY A CA 1
ATOM 585 C C . GLY A 1 76 ? -17.101 1.901 -9.967 1.00 77.38 76 GLY A C 1
ATOM 586 O O . GLY A 1 76 ? -17.044 2.759 -9.090 1.00 77.38 76 GLY A O 1
ATOM 587 N N . ARG A 1 77 ? -16.390 0.769 -9.908 1.00 88.12 77 ARG A N 1
ATOM 588 C CA . ARG A 1 77 ? -15.458 0.453 -8.830 1.00 88.12 77 ARG A CA 1
ATOM 589 C C . ARG A 1 77 ? -14.046 0.900 -9.186 1.00 88.12 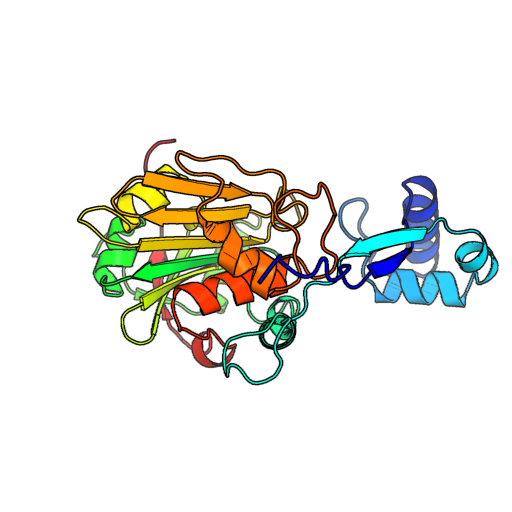77 ARG A C 1
ATOM 591 O O . ARG A 1 77 ? -13.704 1.073 -10.351 1.00 88.12 77 ARG A O 1
ATOM 598 N N . ALA A 1 78 ? -13.218 1.023 -8.154 1.00 93.06 78 ALA A N 1
ATOM 599 C CA . ALA A 1 78 ? -11.833 1.431 -8.302 1.00 93.06 78 ALA A CA 1
ATOM 600 C C . ALA A 1 78 ? -11.034 0.504 -9.229 1.00 93.06 78 ALA A C 1
ATOM 602 O O . ALA A 1 78 ? -11.162 -0.728 -9.200 1.00 93.06 78 ALA A O 1
ATOM 603 N N . THR A 1 79 ? -10.161 1.129 -10.003 1.00 95.31 79 THR A N 1
ATOM 604 C CA . THR A 1 79 ? -9.209 0.526 -10.925 1.00 95.31 79 THR A CA 1
ATOM 605 C C . THR A 1 79 ? -7.779 0.828 -10.461 1.00 95.31 79 THR A C 1
ATOM 607 O O . THR A 1 79 ? -7.566 1.763 -9.686 1.00 95.31 79 THR A O 1
ATOM 610 N N . PRO A 1 80 ? -6.767 0.075 -10.925 1.00 96.44 80 PRO A N 1
ATOM 611 C CA . PRO A 1 80 ? -5.375 0.413 -10.632 1.00 96.44 80 PRO A CA 1
ATOM 612 C C . PRO A 1 80 ? -4.981 1.821 -11.108 1.00 96.44 80 PRO A C 1
ATOM 614 O O . PRO A 1 80 ? -4.195 2.485 -10.442 1.00 96.44 80 PRO A O 1
ATOM 617 N N . ASP A 1 81 ? -5.537 2.316 -12.217 1.00 94.56 81 ASP A N 1
ATOM 618 C CA . ASP A 1 81 ? -5.174 3.635 -12.755 1.00 94.56 81 ASP A CA 1
ATOM 619 C C . ASP A 1 81 ? -5.621 4.787 -11.834 1.00 94.56 81 ASP A C 1
ATOM 621 O O . ASP A 1 81 ? -4.943 5.813 -11.764 1.00 94.56 81 ASP A O 1
ATOM 625 N N . ASP A 1 82 ? -6.682 4.594 -11.042 1.00 95.44 82 ASP A N 1
ATOM 626 C CA . ASP A 1 82 ? -7.134 5.581 -10.050 1.00 95.44 82 ASP A CA 1
ATOM 627 C C . ASP A 1 82 ? -6.118 5.807 -8.918 1.00 95.44 82 ASP A C 1
ATOM 629 O O . ASP A 1 82 ? -6.169 6.814 -8.210 1.00 95.44 82 ASP A O 1
ATOM 633 N N . TYR A 1 83 ? -5.178 4.874 -8.760 1.00 96.38 83 TYR A N 1
ATOM 634 C CA . TYR A 1 83 ? -4.109 4.912 -7.770 1.00 96.38 83 TYR A CA 1
ATOM 635 C C . TYR A 1 83 ? -2.740 5.193 -8.382 1.00 96.38 83 TYR A C 1
ATOM 637 O O . TYR A 1 83 ? -1.740 5.058 -7.687 1.00 96.38 83 TYR A O 1
ATOM 645 N N . ALA A 1 84 ? -2.653 5.617 -9.648 1.00 93.19 84 ALA A N 1
ATOM 646 C CA . ALA A 1 84 ? -1.370 5.950 -10.275 1.00 93.19 84 ALA A CA 1
ATOM 647 C C . ALA A 1 84 ? -0.599 7.049 -9.512 1.00 93.19 84 ALA A C 1
ATOM 649 O O . ALA A 1 84 ? 0.627 6.995 -9.436 1.00 93.19 84 ALA A O 1
ATOM 650 N N . TRP A 1 85 ? -1.319 7.979 -8.874 1.00 93.19 85 TRP A N 1
ATOM 651 C CA . TRP A 1 85 ? -0.759 9.060 -8.052 1.00 93.19 85 TRP A CA 1
ATOM 652 C C . TRP A 1 85 ? 0.047 8.567 -6.841 1.00 93.19 85 TRP A C 1
ATOM 654 O O . TRP A 1 85 ? 0.848 9.320 -6.305 1.00 93.19 85 TRP A O 1
ATOM 664 N N . GLN A 1 86 ? -0.124 7.316 -6.387 1.00 92.62 86 GLN A N 1
ATOM 665 C CA . GLN A 1 86 ? 0.616 6.799 -5.223 1.00 92.62 86 GLN A CA 1
ATOM 666 C C . GLN A 1 86 ? 2.135 6.764 -5.447 1.00 92.62 86 GLN A C 1
ATOM 668 O O . GLN A 1 86 ? 2.897 6.700 -4.484 1.00 92.62 86 GLN A O 1
ATOM 673 N N . ASP A 1 87 ? 2.574 6.743 -6.711 1.00 84.75 87 ASP A N 1
ATOM 674 C CA . ASP A 1 87 ? 3.996 6.768 -7.056 1.00 84.75 87 ASP A CA 1
ATOM 675 C C . ASP A 1 87 ? 4.574 8.191 -7.061 1.00 84.75 87 ASP A C 1
ATOM 677 O O . ASP A 1 87 ? 5.793 8.366 -7.115 1.00 84.75 87 ASP A O 1
ATOM 681 N N . ASP A 1 88 ? 3.720 9.212 -6.933 1.00 78.88 88 ASP A N 1
ATOM 682 C CA . ASP A 1 88 ? 4.153 10.584 -6.721 1.00 78.88 88 ASP A CA 1
ATOM 683 C C . ASP A 1 88 ? 4.699 10.686 -5.292 1.00 78.88 88 ASP A C 1
ATOM 685 O O . ASP A 1 88 ? 3.964 10.830 -4.312 1.00 78.88 88 ASP A O 1
ATOM 689 N N . PHE A 1 89 ? 6.028 10.620 -5.169 1.00 70.81 89 PHE A N 1
ATOM 690 C CA . PHE A 1 89 ? 6.781 10.676 -3.907 1.00 70.81 89 PHE A CA 1
ATOM 691 C C . PHE A 1 89 ? 6.446 11.874 -2.993 1.00 70.81 89 PHE A C 1
ATOM 693 O O . PHE A 1 89 ? 6.935 11.923 -1.868 1.00 70.81 89 PHE A O 1
ATOM 700 N N . GLY A 1 90 ? 5.648 12.841 -3.453 1.00 75.25 90 GLY A N 1
ATOM 701 C CA . GLY A 1 90 ? 5.178 13.968 -2.652 1.00 75.25 90 GLY A CA 1
ATOM 702 C C . GLY A 1 90 ? 4.096 13.594 -1.638 1.00 75.25 90 GLY A C 1
ATOM 703 O O . GLY A 1 90 ? 4.196 13.994 -0.485 1.00 75.25 90 GLY A O 1
ATOM 704 N N . THR A 1 91 ? 3.077 12.820 -2.026 1.00 83.81 91 THR A N 1
ATOM 705 C CA . THR A 1 91 ? 1.890 12.637 -1.169 1.00 83.81 91 THR A CA 1
ATOM 706 C C . THR A 1 91 ? 2.113 11.613 -0.060 1.00 83.81 91 THR A C 1
ATOM 708 O O . THR A 1 91 ? 1.798 11.886 1.094 1.00 83.81 91 THR A O 1
ATOM 711 N N . LEU A 1 92 ? 2.657 10.434 -0.377 1.00 90.06 92 LEU A N 1
ATOM 712 C CA . LEU A 1 92 ? 2.871 9.353 0.602 1.00 90.06 92 LEU A CA 1
ATOM 713 C C . LEU A 1 92 ? 4.348 9.109 0.934 1.00 90.06 92 LEU A C 1
ATOM 715 O O . LEU A 1 92 ? 4.652 8.391 1.885 1.00 90.06 92 LEU A O 1
ATOM 719 N N . GLY A 1 93 ? 5.268 9.717 0.184 1.00 87.81 93 GLY A N 1
ATOM 720 C CA . GLY A 1 93 ? 6.691 9.419 0.292 1.00 87.81 93 GLY A CA 1
ATOM 721 C C . GLY A 1 93 ? 7.085 8.082 -0.359 1.00 87.81 93 GLY A C 1
ATOM 722 O O . GLY A 1 93 ? 6.257 7.384 -0.946 1.00 87.81 93 GLY A O 1
ATOM 723 N N . PRO A 1 94 ? 8.374 7.706 -0.278 1.00 83.88 94 PRO A N 1
ATOM 724 C CA . PRO A 1 94 ? 8.915 6.504 -0.923 1.00 83.88 94 PRO A CA 1
ATOM 725 C C . PRO A 1 94 ? 8.526 5.193 -0.231 1.00 83.88 94 PRO A C 1
ATOM 727 O O . PRO A 1 94 ? 8.763 4.110 -0.758 1.00 83.88 94 PRO A O 1
ATOM 730 N N . SER A 1 95 ? 7.986 5.241 0.981 1.00 91.06 95 SER A N 1
ATOM 731 C CA . SER A 1 95 ? 7.485 4.070 1.697 1.00 91.06 95 SER A CA 1
ATOM 732 C C . SER A 1 95 ? 6.309 4.511 2.546 1.00 91.06 95 SER A C 1
ATOM 734 O O . SER A 1 95 ? 6.336 5.598 3.115 1.00 91.06 95 SER A O 1
ATOM 736 N N . TYR A 1 96 ? 5.268 3.695 2.600 1.00 95.50 96 TYR A N 1
ATOM 737 C CA . TYR A 1 96 ? 4.050 4.020 3.326 1.00 95.50 96 TYR A CA 1
ATOM 738 C C . TYR A 1 96 ? 3.288 2.756 3.694 1.00 95.50 96 TYR A C 1
ATOM 740 O O . TYR A 1 96 ? 3.447 1.714 3.055 1.00 95.50 96 TYR A O 1
ATOM 748 N N . THR A 1 97 ? 2.402 2.875 4.673 1.00 97.88 97 THR A N 1
ATOM 749 C CA . THR A 1 97 ? 1.371 1.884 4.962 1.00 97.88 97 THR A CA 1
ATOM 750 C C . THR A 1 97 ? 0.024 2.581 5.079 1.00 97.88 97 THR A C 1
ATOM 752 O O . THR A 1 97 ? -0.120 3.560 5.806 1.00 97.88 97 THR A O 1
ATOM 755 N N . LEU A 1 98 ? -0.954 2.090 4.322 1.00 98.50 98 LEU A N 1
ATOM 756 C CA . LEU A 1 98 ? -2.344 2.528 4.379 1.00 98.50 98 LEU A CA 1
ATOM 757 C C . LEU A 1 98 ? -3.178 1.395 4.958 1.00 98.50 98 LEU A C 1
ATOM 759 O O . LEU A 1 98 ? -3.193 0.309 4.380 1.00 98.50 98 LEU A O 1
ATOM 763 N N . THR A 1 99 ? -3.868 1.646 6.067 1.00 98.75 99 THR A N 1
ATOM 764 C CA . THR A 1 99 ? -4.696 0.644 6.748 1.00 98.75 99 THR A CA 1
ATOM 765 C C . THR A 1 99 ? -6.141 1.108 6.794 1.00 98.75 99 THR A C 1
ATOM 767 O O . THR A 1 99 ? -6.455 2.101 7.436 1.00 98.75 99 THR A O 1
ATOM 770 N N . PHE A 1 100 ? -7.025 0.392 6.114 1.00 98.69 100 PHE A N 1
ATOM 771 C CA . PHE A 1 100 ? -8.459 0.647 6.089 1.00 98.69 100 PHE A CA 1
ATOM 772 C C . PHE A 1 100 ? -9.105 -0.166 7.202 1.00 98.69 100 PHE A C 1
ATOM 774 O O . PHE A 1 100 ? -8.913 -1.380 7.255 1.00 98.69 100 PHE A O 1
ATOM 781 N N . VAL A 1 101 ? -9.876 0.489 8.064 1.00 98.62 101 VAL A N 1
ATOM 782 C CA . VAL A 1 101 ? -10.517 -0.123 9.230 1.00 98.62 101 VAL A CA 1
ATOM 783 C C . VAL A 1 101 ? -12.007 0.192 9.216 1.00 98.62 101 VAL A C 1
ATOM 785 O O . VAL A 1 101 ? -12.390 1.358 9.147 1.00 98.62 101 VAL A O 1
ATOM 788 N N . GLN A 1 102 ? -12.849 -0.836 9.244 1.00 98.00 102 GLN A N 1
ATOM 789 C CA . GLN A 1 102 ? -14.300 -0.689 9.190 1.00 98.00 102 GLN A CA 1
ATOM 790 C C . GLN A 1 102 ? -14.884 -0.446 10.583 1.00 98.00 102 GLN A C 1
ATOM 792 O O . GLN A 1 102 ? -14.467 -1.078 11.551 1.00 98.00 102 GLN A O 1
ATOM 797 N N . ALA A 1 103 ? -15.915 0.397 10.656 1.00 94.06 103 ALA A N 1
ATOM 798 C CA . ALA A 1 103 ? -16.779 0.599 11.820 1.00 94.06 103 ALA A CA 1
ATOM 799 C C . ALA A 1 103 ? -16.086 1.130 13.091 1.00 94.06 103 ALA A C 1
ATOM 801 O O . ALA A 1 103 ? -16.694 1.118 14.160 1.00 94.06 103 ALA A O 1
ATOM 802 N N . LEU A 1 104 ? -14.856 1.638 12.977 1.00 96.25 104 LEU A N 1
ATOM 803 C CA . LEU A 1 104 ? -14.150 2.348 14.045 1.00 96.25 104 LEU A CA 1
ATOM 804 C C . LEU A 1 104 ? -13.951 3.809 13.649 1.00 96.25 104 LEU A C 1
ATOM 806 O O . LEU A 1 104 ? -13.624 4.103 12.497 1.00 96.25 104 LEU A O 1
ATOM 810 N N . ASP A 1 105 ? -14.135 4.714 14.608 1.00 96.19 105 ASP A N 1
ATOM 811 C CA . ASP A 1 105 ? -13.804 6.124 14.422 1.00 96.19 105 ASP A CA 1
ATOM 812 C C . ASP A 1 105 ? -12.289 6.376 14.517 1.00 96.19 105 ASP A C 1
ATOM 814 O O . ASP A 1 105 ? -11.497 5.499 14.869 1.00 96.19 105 ASP A O 1
ATOM 818 N N . GLU A 1 106 ? -11.886 7.598 14.179 1.00 97.81 106 GLU A N 1
ATOM 819 C CA . GLU A 1 106 ? -10.492 8.046 14.172 1.00 97.81 106 GLU A CA 1
ATOM 820 C C . GLU A 1 106 ? -9.790 7.833 15.522 1.00 97.81 106 GLU A C 1
ATOM 822 O O . GLU A 1 106 ? -8.650 7.367 15.558 1.00 97.81 106 GLU A O 1
ATOM 827 N N . GLY A 1 107 ? -10.470 8.117 16.636 1.00 97.50 107 GLY A N 1
ATOM 828 C CA . GLY A 1 107 ? -9.895 7.994 17.974 1.00 97.50 107 GLY A CA 1
ATOM 829 C C . GLY A 1 107 ? -9.654 6.542 18.377 1.00 97.50 107 GLY A C 1
ATOM 830 O O . GLY A 1 107 ? -8.586 6.213 18.894 1.00 97.50 107 GLY A O 1
ATOM 831 N N . GLU A 1 108 ? -10.616 5.661 18.104 1.00 97.38 108 GLU A N 1
ATOM 832 C CA . GLU A 1 108 ? -10.495 4.233 18.401 1.00 97.38 108 GLU A CA 1
ATOM 833 C C . GLU A 1 108 ? -9.456 3.549 17.501 1.00 97.38 108 GLU A C 1
ATOM 835 O O . GLU A 1 108 ? -8.700 2.699 17.975 1.00 97.38 108 GLU A O 1
ATOM 840 N N . VAL A 1 109 ? -9.339 3.952 16.229 1.00 98.19 109 VAL A N 1
ATOM 841 C CA . VAL A 1 109 ? -8.246 3.475 15.366 1.00 98.19 109 VAL A CA 1
ATOM 842 C C . VAL A 1 109 ? -6.891 3.879 15.946 1.00 98.19 109 VAL A C 1
ATOM 844 O O . VAL A 1 109 ? -6.038 3.011 16.127 1.00 98.19 109 VAL A O 1
ATOM 847 N N . LEU A 1 110 ? -6.690 5.151 16.306 1.00 98.31 110 LEU A N 1
ATOM 848 C CA . LEU A 1 110 ? -5.436 5.611 16.920 1.00 98.31 110 LEU A CA 1
ATOM 849 C C . LEU A 1 110 ? -5.130 4.865 18.228 1.00 98.31 110 LEU A C 1
ATOM 851 O O . LEU A 1 110 ? -3.995 4.435 18.448 1.00 98.31 110 LEU A O 1
ATOM 855 N N . HIS A 1 111 ? -6.145 4.639 19.065 1.00 96.69 111 HIS A N 1
ATOM 856 C CA . HIS A 1 111 ? -6.003 3.868 20.297 1.00 96.69 111 HIS A CA 1
ATOM 857 C C . HIS A 1 111 ? -5.521 2.435 20.030 1.00 96.69 111 HIS A C 1
ATOM 859 O O . HIS A 1 111 ? -4.547 1.993 20.642 1.00 96.69 111 HIS A O 1
ATOM 865 N N . ARG A 1 112 ? -6.142 1.728 19.076 1.00 96.62 112 ARG A N 1
ATOM 866 C CA . ARG A 1 112 ? -5.761 0.357 18.685 1.00 96.62 112 ARG A CA 1
ATOM 867 C C . ARG A 1 112 ? -4.400 0.274 17.994 1.00 96.62 112 ARG A C 1
ATOM 869 O O . ARG A 1 112 ? -3.740 -0.761 18.066 1.00 96.62 112 ARG A O 1
ATOM 876 N N . PHE A 1 113 ? -3.948 1.361 17.373 1.00 96.31 113 PHE A N 1
ATOM 877 C CA . PHE A 1 113 ? -2.571 1.502 16.895 1.00 96.31 113 PHE A CA 1
ATOM 878 C C . PHE A 1 113 ? -1.550 1.697 18.029 1.00 96.31 113 PHE A C 1
ATOM 880 O O . PHE A 1 113 ? -0.354 1.572 17.782 1.00 96.31 113 PHE A O 1
ATOM 887 N N . GLY A 1 114 ? -1.987 1.972 19.262 1.00 95.81 114 GLY A N 1
ATOM 888 C CA . GLY A 1 114 ? -1.107 2.197 20.411 1.00 95.81 114 GLY A CA 1
ATOM 889 C C . GLY A 1 114 ? -0.703 3.660 20.612 1.00 95.81 114 GLY A C 1
ATOM 890 O O . GLY A 1 114 ? 0.328 3.930 21.242 1.00 95.81 114 GLY A O 1
ATOM 891 N N . VAL A 1 115 ? -1.486 4.602 20.075 1.00 96.88 115 VAL A N 1
ATOM 892 C CA . VAL A 1 115 ? -1.357 6.036 20.366 1.00 96.88 115 VAL A CA 1
ATOM 893 C C . VAL A 1 115 ? -2.020 6.326 21.711 1.00 96.88 115 VAL A C 1
ATOM 895 O O . VAL A 1 115 ? -3.156 5.917 21.970 1.00 96.88 115 VAL A O 1
ATOM 898 N N . ALA A 1 116 ? -1.307 7.017 22.599 1.00 94.06 116 ALA A N 1
ATOM 899 C CA . ALA A 1 116 ? -1.871 7.384 23.889 1.00 94.06 116 ALA A CA 1
ATOM 900 C C . ALA A 1 116 ? -2.875 8.541 23.716 1.00 94.06 116 ALA A C 1
ATOM 902 O O . ALA A 1 116 ? -2.579 9.470 22.970 1.00 94.06 116 ALA A O 1
ATOM 903 N N . PRO A 1 117 ? -4.028 8.553 24.417 1.00 92.88 117 PRO A N 1
ATOM 904 C CA . PRO A 1 117 ? -5.059 9.576 24.212 1.00 92.88 117 PRO A CA 1
ATOM 905 C C . PRO A 1 117 ? -4.575 11.022 24.377 1.00 92.88 117 PRO A C 1
ATOM 907 O O . PRO A 1 117 ? -5.090 11.920 23.721 1.00 92.88 117 PRO A O 1
ATOM 910 N N . GLN A 1 118 ? -3.591 11.256 25.250 1.00 93.56 118 GLN A N 1
ATOM 911 C CA . GLN A 1 118 ? -3.002 12.582 25.458 1.00 93.56 118 GLN A CA 1
ATOM 912 C C . GLN A 1 118 ? -2.010 13.013 24.366 1.00 93.56 118 GLN A C 1
ATOM 914 O O . GLN A 1 118 ? -1.664 14.189 24.319 1.00 93.56 118 GLN A O 1
ATOM 919 N N . ASP A 1 119 ? -1.565 12.078 23.524 1.00 94.25 119 ASP A N 1
ATOM 920 C CA . ASP A 1 119 ? -0.632 12.306 22.415 1.00 94.25 119 ASP A CA 1
ATOM 921 C C . ASP A 1 119 ? -1.377 12.408 21.067 1.00 94.25 119 ASP A C 1
ATOM 923 O O . ASP A 1 119 ? -0.751 12.400 20.009 1.00 94.25 119 ASP A O 1
ATOM 927 N N . VAL A 1 120 ? -2.718 12.448 21.098 1.00 97.69 120 VAL A N 1
ATOM 928 C CA . VAL A 1 120 ? -3.552 12.629 19.908 1.00 97.69 120 VAL A CA 1
ATOM 929 C C . VAL A 1 120 ? -3.633 14.113 19.566 1.00 97.69 120 VAL A C 1
ATOM 931 O O . VAL A 1 120 ? -4.188 14.909 20.327 1.00 97.69 120 VAL A O 1
ATOM 934 N N . GLU A 1 121 ? -3.121 14.479 18.398 1.00 97.88 121 GLU A N 1
ATOM 935 C CA . GLU A 1 121 ? -3.081 15.858 17.918 1.00 97.88 121 GLU A CA 1
ATOM 936 C C . GLU A 1 121 ? -3.162 15.935 16.384 1.00 97.88 121 GLU A C 1
ATOM 938 O O . GLU A 1 121 ? -2.939 14.935 15.699 1.00 97.88 121 GLU A O 1
ATOM 943 N N . PRO A 1 122 ? -3.511 17.097 15.805 1.00 98.19 122 PRO A N 1
ATOM 944 C CA . PRO A 1 122 ? -3.389 17.306 14.368 1.00 98.19 122 PRO A CA 1
ATOM 945 C C . PRO A 1 122 ? -1.915 17.312 13.943 1.00 98.19 122 PRO A C 1
ATOM 947 O O . PRO A 1 122 ? -1.139 18.131 14.428 1.00 98.19 122 PRO A O 1
ATOM 950 N N . LEU A 1 123 ? -1.556 16.443 13.001 1.00 97.81 123 LEU A N 1
ATOM 951 C CA . LEU A 1 123 ? -0.219 16.316 12.427 1.00 97.81 123 LEU A CA 1
ATOM 952 C C . LEU A 1 123 ? -0.213 16.743 10.963 1.00 97.81 123 LEU A C 1
ATOM 954 O O . LEU A 1 123 ? -1.164 16.508 10.219 1.00 97.81 123 LEU A O 1
ATOM 958 N N . THR A 1 124 ? 0.891 17.343 10.543 1.00 95.69 124 THR A N 1
ATOM 959 C CA . THR A 1 124 ? 1.165 17.773 9.174 1.00 95.69 124 THR A CA 1
ATOM 960 C C . THR A 1 124 ? 2.291 16.955 8.549 1.00 95.69 124 THR A C 1
ATOM 962 O O . THR A 1 124 ? 3.054 16.261 9.222 1.00 95.69 124 THR A O 1
ATOM 965 N N . ASP A 1 125 ? 2.472 17.111 7.240 1.00 92.50 125 ASP A N 1
ATOM 966 C CA . ASP A 1 125 ? 3.628 16.553 6.530 1.00 92.50 125 ASP A CA 1
ATOM 967 C C . ASP A 1 125 ? 4.968 17.079 7.058 1.00 92.50 125 ASP A C 1
ATOM 969 O O . ASP A 1 125 ? 5.973 16.370 6.987 1.00 92.50 125 ASP A O 1
ATOM 973 N N . GLY A 1 126 ? 4.980 18.296 7.613 1.00 93.88 126 GLY A N 1
ATOM 974 C CA . GLY A 1 126 ? 6.148 18.860 8.284 1.00 93.88 126 GLY A CA 1
ATOM 975 C C . GLY A 1 126 ? 6.537 18.047 9.515 1.00 93.88 126 GLY A C 1
ATOM 976 O O . GLY A 1 126 ? 7.697 17.669 9.643 1.00 93.88 126 GLY A O 1
ATOM 977 N N . ASP A 1 127 ? 5.562 17.686 10.352 1.00 95.38 127 ASP A N 1
ATOM 978 C CA . ASP A 1 127 ? 5.794 16.887 11.563 1.00 95.38 127 ASP A CA 1
ATOM 979 C C . ASP A 1 127 ? 6.329 15.491 11.217 1.00 95.38 127 ASP A C 1
ATOM 981 O O . ASP A 1 127 ? 7.253 14.983 11.856 1.00 95.38 127 ASP A O 1
ATOM 985 N N . VAL A 1 128 ? 5.803 14.883 10.146 1.00 94.00 128 VAL A N 1
ATOM 986 C CA . VAL A 1 128 ? 6.338 13.627 9.605 1.00 94.00 128 VAL A CA 1
ATOM 987 C C . VAL A 1 128 ? 7.782 13.811 9.148 1.00 94.00 128 VAL A C 1
ATOM 989 O O . VAL A 1 128 ? 8.638 13.009 9.513 1.00 94.00 128 VAL A O 1
ATOM 992 N N . TYR A 1 129 ? 8.075 14.846 8.362 1.00 92.38 129 TYR A N 1
ATOM 993 C CA . TYR A 1 129 ? 9.421 15.091 7.850 1.00 92.38 129 TYR A CA 1
ATOM 994 C C . TYR A 1 129 ? 10.435 15.309 8.983 1.00 92.38 129 TYR A C 1
ATOM 996 O O . TYR A 1 129 ? 11.475 14.648 9.011 1.00 92.38 129 TYR A O 1
ATOM 1004 N N . GLU A 1 130 ? 10.098 16.146 9.966 1.00 94.00 130 GLU A N 1
ATOM 1005 C CA . GLU A 1 130 ? 10.904 16.350 11.173 1.00 94.00 130 GLU A CA 1
ATOM 1006 C C . GLU A 1 130 ? 11.128 15.029 11.917 1.00 94.00 130 GLU A C 1
ATOM 1008 O O . GLU A 1 130 ? 12.246 14.731 12.355 1.00 94.00 130 GLU A O 1
ATOM 1013 N N . ARG A 1 131 ? 10.092 14.181 12.002 1.00 93.62 131 ARG A N 1
ATOM 1014 C CA . ARG A 1 131 ? 10.216 12.863 12.622 1.00 93.62 131 ARG A CA 1
ATOM 1015 C C . ARG A 1 131 ? 11.185 11.956 11.872 1.00 93.62 131 ARG A C 1
ATOM 1017 O O . ARG A 1 131 ? 11.987 11.280 12.518 1.00 93.62 131 ARG A O 1
ATOM 1024 N N . LEU A 1 132 ? 11.142 11.937 10.541 1.00 91.00 132 LEU A N 1
ATOM 1025 C CA . LEU A 1 132 ? 12.057 11.146 9.711 1.00 91.00 132 LEU A CA 1
ATOM 1026 C C . LEU A 1 132 ? 13.515 11.580 9.899 1.00 91.00 132 LEU A C 1
ATOM 1028 O O . LEU A 1 132 ? 14.399 10.724 9.953 1.00 91.00 132 LEU A O 1
ATOM 1032 N N . GLU A 1 133 ? 13.780 12.880 10.047 1.00 91.00 133 GLU A N 1
ATOM 1033 C CA . GLU A 1 133 ? 15.139 13.380 10.287 1.00 91.00 133 GLU A CA 1
ATOM 1034 C C . GLU A 1 133 ? 15.713 12.874 11.619 1.00 91.00 133 GLU A C 1
ATOM 1036 O O . GLU A 1 133 ? 16.856 12.414 11.668 1.00 91.00 133 GLU A O 1
ATOM 1041 N N . VAL A 1 134 ? 14.919 12.885 12.696 1.00 91.81 134 VAL A N 1
ATOM 1042 C CA . VAL A 1 134 ? 15.395 12.475 14.033 1.00 91.81 134 VAL A CA 1
ATOM 1043 C C . VAL A 1 134 ? 15.475 10.957 14.237 1.00 91.81 134 VAL A C 1
ATOM 1045 O O . VAL A 1 134 ? 16.136 10.494 15.165 1.00 91.81 134 VAL A O 1
ATOM 1048 N N . THR A 1 135 ? 14.812 10.171 13.391 1.00 87.00 135 THR A N 1
ATOM 1049 C CA . THR A 1 135 ? 14.727 8.696 13.480 1.00 87.00 135 THR A CA 1
ATOM 1050 C C . THR A 1 135 ? 15.588 7.966 12.450 1.00 87.00 135 THR A C 1
ATOM 1052 O O . THR A 1 135 ? 15.656 6.739 12.468 1.00 87.00 135 THR A O 1
ATOM 1055 N N . GLY A 1 136 ? 16.251 8.690 11.545 1.00 83.81 136 GLY A N 1
ATOM 1056 C CA . GLY A 1 136 ? 17.032 8.076 10.470 1.00 83.81 136 GLY A CA 1
ATOM 1057 C C . GLY A 1 136 ? 16.174 7.506 9.335 1.00 83.81 136 GLY A C 1
ATOM 1058 O O . GLY A 1 136 ? 16.577 6.533 8.699 1.00 83.81 136 GLY A O 1
ATOM 1059 N N . GLY A 1 137 ? 15.016 8.116 9.066 1.00 83.12 137 GLY A N 1
ATOM 1060 C CA . GLY A 1 137 ? 14.173 7.824 7.905 1.00 83.12 137 GLY A CA 1
ATOM 1061 C C . GLY A 1 137 ? 12.996 6.881 8.161 1.00 83.12 137 GLY A C 1
ATOM 1062 O O . GLY A 1 137 ? 12.444 6.353 7.198 1.00 83.12 137 GLY A O 1
ATOM 1063 N N . GLN A 1 138 ? 12.603 6.662 9.419 1.00 85.62 138 GLN A N 1
ATOM 1064 C CA . GLN A 1 138 ? 11.472 5.802 9.796 1.00 85.62 138 GLN A CA 1
ATOM 1065 C C . GLN A 1 138 ? 10.465 6.580 10.642 1.00 85.62 138 GLN A C 1
ATOM 1067 O O . GLN A 1 138 ? 10.856 7.279 11.563 1.00 85.62 138 GLN A O 1
ATOM 1072 N N . SER A 1 139 ? 9.168 6.457 10.384 1.00 89.75 139 SER A N 1
ATOM 1073 C CA . SER A 1 139 ? 8.171 7.145 11.212 1.00 89.75 139 SER A CA 1
ATOM 1074 C C . SER A 1 139 ? 7.448 6.168 12.125 1.00 89.75 139 SER A C 1
ATOM 1076 O O . SER A 1 139 ? 7.018 5.104 11.688 1.00 89.75 139 SER A O 1
ATOM 1078 N N . ASP A 1 140 ? 7.278 6.565 13.381 1.00 93.94 140 ASP A N 1
ATOM 1079 C CA . ASP A 1 140 ? 6.350 5.969 14.345 1.00 93.94 140 ASP A CA 1
ATOM 1080 C C . ASP A 1 140 ? 5.087 6.833 14.523 1.00 93.94 140 ASP A C 1
ATOM 1082 O O . ASP A 1 140 ? 4.365 6.680 15.507 1.00 93.94 140 ASP A O 1
ATOM 1086 N N . LEU A 1 141 ? 4.820 7.755 13.591 1.00 96.69 141 LEU A N 1
ATOM 1087 C CA . LEU A 1 141 ? 3.579 8.522 13.536 1.00 96.69 141 LEU A CA 1
ATOM 1088 C C . LEU A 1 141 ? 2.547 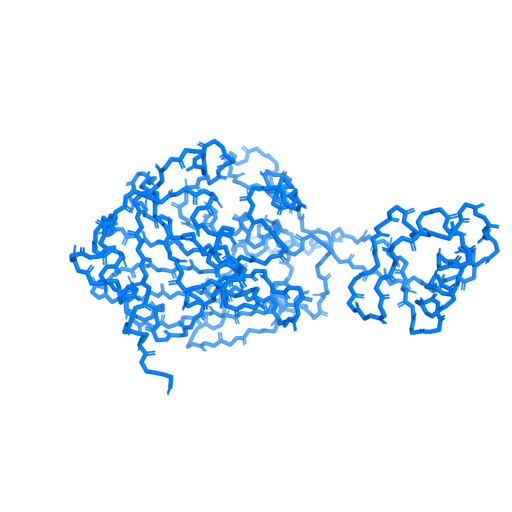7.810 12.663 1.00 96.69 141 LEU A C 1
ATOM 1090 O O . LEU A 1 141 ? 2.859 7.332 11.570 1.00 96.69 141 LEU A O 1
ATOM 1094 N N . VAL A 1 142 ? 1.303 7.832 13.126 1.00 98.19 142 VAL A N 1
ATOM 1095 C CA . VAL A 1 142 ? 0.127 7.431 12.357 1.00 98.19 142 VAL A CA 1
ATOM 1096 C C . VAL A 1 142 ? -0.868 8.582 12.345 1.00 98.19 142 VAL A C 1
ATOM 1098 O O . VAL A 1 142 ? -1.129 9.203 13.375 1.00 98.19 142 VAL A O 1
ATOM 1101 N N . MET A 1 143 ? -1.402 8.876 11.167 1.00 98.44 143 MET A N 1
ATOM 1102 C CA . MET A 1 143 ? -2.501 9.819 10.963 1.00 98.44 143 MET A CA 1
ATOM 1103 C C . MET A 1 143 ? -3.742 9.052 10.521 1.00 98.44 143 MET A C 1
ATOM 1105 O O . MET A 1 143 ? -3.617 7.953 9.991 1.00 98.44 143 MET A O 1
ATOM 1109 N N . VAL A 1 144 ? -4.932 9.607 10.709 1.00 98.62 144 VAL A N 1
ATOM 1110 C CA . VAL A 1 144 ? -6.194 8.973 10.315 1.00 98.62 144 VAL A CA 1
ATOM 1111 C C . VAL A 1 144 ? -7.089 9.940 9.551 1.00 98.62 144 VAL A C 1
ATOM 1113 O O . VAL A 1 144 ? -7.063 11.147 9.781 1.00 98.62 144 VAL A O 1
ATOM 1116 N N . VAL A 1 145 ? -7.881 9.384 8.635 1.00 98.06 145 VAL A N 1
ATOM 1117 C CA . VAL A 1 145 ? -8.947 10.094 7.926 1.00 98.06 145 VAL A CA 1
ATOM 1118 C C . VAL A 1 145 ? -10.210 9.236 7.875 1.00 98.06 145 VAL A C 1
ATOM 1120 O O . VAL A 1 145 ? -10.185 8.094 7.405 1.00 98.06 145 VAL A O 1
ATOM 1123 N N . GLY A 1 146 ? -11.325 9.781 8.358 1.00 97.88 146 GLY A N 1
ATOM 1124 C CA . GLY A 1 146 ? -12.647 9.168 8.240 1.00 97.88 146 GLY A CA 1
ATOM 1125 C C . GLY A 1 146 ? -13.231 9.283 6.826 1.00 97.88 146 GLY A C 1
ATOM 1126 O O . GLY A 1 146 ? -13.358 10.375 6.277 1.00 97.88 146 GLY A O 1
ATOM 1127 N N . LEU A 1 147 ? -13.644 8.153 6.247 1.00 96.50 147 LEU A N 1
ATOM 1128 C CA . LEU A 1 147 ? -14.240 8.025 4.915 1.00 96.50 147 LEU A CA 1
ATOM 1129 C C . LEU A 1 147 ? -15.482 7.116 4.971 1.00 96.50 147 LEU A C 1
ATOM 1131 O O . LEU A 1 147 ? -15.440 5.923 4.667 1.00 96.50 147 LEU A O 1
ATOM 1135 N N . GLY A 1 148 ? -16.622 7.694 5.353 1.00 93.94 148 GLY A N 1
ATOM 1136 C CA . GLY A 1 148 ? -17.875 6.949 5.505 1.00 93.94 148 GLY A CA 1
ATOM 1137 C C . GLY A 1 148 ? -17.822 5.992 6.698 1.00 93.94 148 GLY A C 1
ATOM 1138 O O . GLY A 1 148 ? -17.580 6.425 7.818 1.00 93.94 148 GLY A O 1
ATOM 1139 N N . GLU A 1 149 ? -18.063 4.700 6.465 1.00 94.81 149 GLU A N 1
ATOM 1140 C CA . GLU A 1 149 ? -17.980 3.656 7.506 1.00 94.81 149 GLU A CA 1
ATOM 1141 C C . GLU A 1 149 ? -16.552 3.149 7.752 1.00 94.81 149 GLU A C 1
ATOM 1143 O O . GLU A 1 149 ? -16.352 2.243 8.562 1.00 94.81 149 GLU A O 1
ATOM 1148 N N . TRP A 1 150 ? -15.564 3.694 7.042 1.00 98.12 150 TRP A N 1
ATOM 1149 C CA . TRP A 1 150 ? -14.168 3.306 7.175 1.00 98.12 150 TRP A CA 1
ATOM 1150 C C . TRP A 1 150 ? -13.331 4.463 7.689 1.00 98.12 150 TRP A C 1
ATOM 1152 O O . TRP A 1 150 ? -13.516 5.605 7.280 1.00 98.12 150 TRP A O 1
ATOM 1162 N N . THR A 1 151 ? -12.342 4.140 8.505 1.00 98.56 151 THR A N 1
ATOM 1163 C CA . THR A 1 151 ? -11.245 5.037 8.855 1.00 98.56 151 THR A CA 1
ATOM 1164 C C . THR A 1 151 ? -9.981 4.514 8.192 1.00 98.56 151 THR A C 1
ATOM 1166 O O . THR A 1 151 ? -9.685 3.318 8.256 1.00 98.56 151 THR A O 1
ATOM 1169 N N . VAL A 1 152 ? -9.236 5.392 7.525 1.00 98.56 152 VAL A N 1
ATOM 1170 C CA . VAL A 1 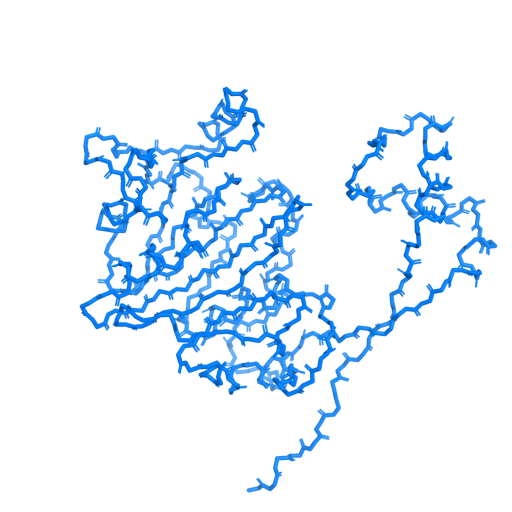152 ? -7.962 5.045 6.892 1.00 98.56 152 VAL A CA 1
ATOM 1171 C C . VAL A 1 152 ? -6.827 5.600 7.734 1.00 98.56 152 VAL A C 1
ATOM 1173 O O . VAL A 1 152 ? -6.680 6.813 7.848 1.00 98.56 152 VAL A O 1
ATOM 1176 N N . ALA A 1 153 ? -6.020 4.713 8.307 1.00 98.56 153 ALA A N 1
ATOM 1177 C CA . ALA A 1 153 ? -4.763 5.062 8.944 1.00 98.56 153 ALA A CA 1
ATOM 1178 C C . ALA A 1 153 ? -3.644 5.180 7.900 1.00 98.56 153 ALA A C 1
ATOM 1180 O O . ALA A 1 153 ? -3.529 4.353 6.991 1.00 98.56 153 ALA A O 1
ATOM 1181 N N . VAL A 1 154 ? -2.822 6.211 8.047 1.00 98.31 154 VAL A N 1
ATOM 1182 C CA . VAL A 1 154 ? -1.784 6.638 7.116 1.00 98.31 154 VAL A CA 1
ATOM 1183 C C . VAL A 1 154 ? -0.463 6.707 7.868 1.00 98.31 154 VAL A C 1
ATOM 1185 O O . VAL A 1 154 ? -0.251 7.573 8.716 1.00 98.31 154 VAL A O 1
ATOM 1188 N N . GLU A 1 155 ? 0.443 5.801 7.528 1.00 97.19 155 GLU A N 1
ATOM 1189 C CA . GLU A 1 155 ? 1.803 5.759 8.051 1.00 97.19 155 GLU A CA 1
ATOM 1190 C C . GLU A 1 155 ? 2.778 6.095 6.921 1.00 97.19 155 GLU A C 1
ATOM 1192 O O . GLU A 1 155 ? 3.014 5.280 6.029 1.00 97.19 155 GLU A O 1
ATOM 1197 N N . LYS A 1 156 ? 3.371 7.290 6.942 1.00 94.69 156 LYS A N 1
ATOM 1198 C CA . LYS A 1 156 ? 4.434 7.672 5.997 1.00 94.69 156 LYS A CA 1
ATOM 1199 C C . LYS A 1 156 ? 5.773 7.165 6.531 1.00 94.69 156 LYS A C 1
ATOM 1201 O O . LYS A 1 156 ? 6.181 7.552 7.617 1.00 94.69 156 LYS A O 1
ATOM 1206 N N . SER A 1 157 ? 6.436 6.275 5.797 1.00 91.81 157 SER A N 1
ATOM 1207 C CA . SER A 1 157 ? 7.620 5.511 6.237 1.00 91.81 157 SER A CA 1
ATOM 1208 C C . SER A 1 157 ? 7.420 4.703 7.533 1.00 91.81 157 SER A C 1
ATOM 1210 O O . SER A 1 157 ? 8.384 4.465 8.263 1.00 91.81 157 SER A O 1
ATOM 1212 N N . GLY A 1 158 ? 6.183 4.280 7.812 1.00 92.44 158 GLY A N 1
ATOM 1213 C CA . GLY A 1 158 ? 5.830 3.345 8.886 1.00 92.44 158 GLY A CA 1
ATOM 1214 C C . GLY A 1 158 ? 5.244 2.037 8.338 1.00 92.44 158 GLY A C 1
ATOM 1215 O O . GLY A 1 158 ? 4.976 1.908 7.136 1.00 92.44 158 GLY A O 1
ATOM 1216 N N . TRP A 1 159 ? 5.103 1.034 9.204 1.00 93.31 159 TRP A N 1
ATOM 1217 C CA . TRP A 1 159 ? 4.669 -0.324 8.837 1.00 93.31 159 TRP A CA 1
ATOM 1218 C C . TRP A 1 159 ? 3.896 -1.055 9.939 1.00 93.31 159 TRP A C 1
ATOM 1220 O O . TRP A 1 159 ? 3.699 -2.266 9.841 1.00 93.31 159 TRP A O 1
ATOM 1230 N N . GLN A 1 160 ? 3.452 -0.358 10.984 1.00 95.25 160 GLN A N 1
ATOM 1231 C CA . GLN A 1 160 ? 2.729 -0.980 12.086 1.00 95.25 160 GLN A CA 1
ATOM 1232 C C . GLN A 1 160 ? 1.427 -1.630 11.601 1.00 95.25 160 GLN A C 1
ATOM 1234 O O . GLN A 1 160 ? 1.103 -2.742 12.011 1.00 95.25 160 GLN A O 1
ATOM 1239 N N . GLY A 1 161 ? 0.715 -0.981 10.680 1.00 96.00 161 GLY A N 1
ATOM 1240 C CA . GLY A 1 161 ? -0.584 -1.412 10.174 1.00 96.00 161 GLY A CA 1
ATOM 1241 C C . GLY A 1 161 ? -0.579 -2.733 9.405 1.00 96.00 161 GLY A C 1
ATOM 1242 O O . GLY A 1 161 ? -1.609 -3.395 9.333 1.00 96.00 161 GLY A O 1
ATOM 1243 N N . VAL A 1 162 ? 0.570 -3.164 8.867 1.00 94.56 162 VAL A N 1
ATOM 1244 C CA . VAL A 1 162 ? 0.699 -4.479 8.207 1.00 94.56 162 VAL A CA 1
ATOM 1245 C C . VAL A 1 162 ? 1.105 -5.608 9.150 1.00 94.56 162 VAL A C 1
ATOM 1247 O O . VAL A 1 162 ? 1.125 -6.765 8.717 1.00 94.56 162 VAL A O 1
ATOM 1250 N N . HIS A 1 163 ? 1.402 -5.321 10.422 1.00 95.25 163 HIS A N 1
ATOM 1251 C CA . HIS A 1 163 ? 1.674 -6.383 11.388 1.00 95.25 163 HIS A CA 1
ATOM 1252 C C . HIS A 1 163 ? 0.404 -7.190 11.672 1.00 95.25 163 HIS A C 1
ATOM 1254 O O . HIS A 1 163 ? -0.661 -6.601 11.895 1.00 95.25 163 HIS A O 1
ATOM 1260 N N . PRO A 1 164 ? 0.488 -8.535 11.702 1.00 95.94 164 PRO A N 1
ATOM 1261 C CA . PRO A 1 164 ? -0.662 -9.380 11.992 1.00 95.94 164 PRO A CA 1
ATOM 1262 C C . PRO A 1 164 ? -1.364 -9.000 13.297 1.00 95.94 164 PRO A C 1
ATOM 1264 O O . PRO A 1 164 ? -2.585 -8.994 13.349 1.00 95.94 164 PRO A O 1
ATOM 1267 N N . GLU A 1 165 ? -0.624 -8.644 14.340 1.00 96.12 165 GLU A N 1
ATOM 1268 C CA . GLU A 1 165 ? -1.141 -8.291 15.664 1.00 96.12 165 GLU A CA 1
ATOM 1269 C C . GLU A 1 165 ? -1.996 -7.024 15.603 1.00 96.12 165 GLU A C 1
ATOM 1271 O O . GLU A 1 165 ? -3.106 -7.010 16.133 1.00 96.12 165 GLU A O 1
ATOM 1276 N N . THR A 1 166 ? -1.532 -6.007 14.873 1.00 97.31 166 THR A N 1
ATOM 1277 C CA . THR A 1 166 ? -2.294 -4.780 14.617 1.00 97.31 166 THR A CA 1
ATOM 1278 C C . THR A 1 166 ? -3.541 -5.056 13.794 1.00 97.31 166 THR A C 1
ATOM 1280 O O . THR A 1 166 ? -4.616 -4.601 14.164 1.00 97.31 166 THR A O 1
ATOM 1283 N N . LEU A 1 167 ? -3.462 -5.866 12.737 1.00 97.94 167 LEU A N 1
ATOM 1284 C CA . LEU A 1 1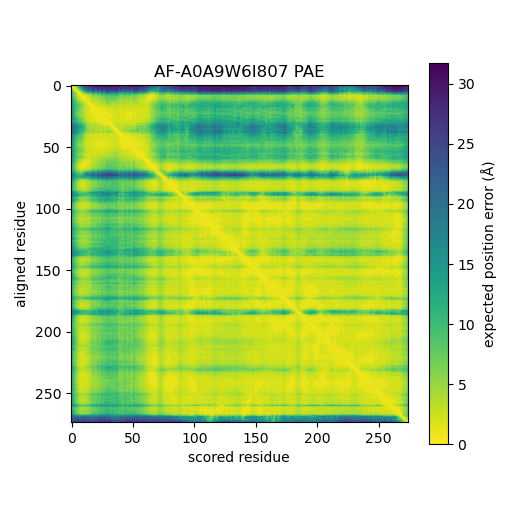67 ? -4.651 -6.212 11.951 1.00 97.94 167 LEU A CA 1
ATOM 1285 C C . LEU A 1 167 ? -5.675 -7.027 12.745 1.00 97.94 167 LEU A C 1
ATOM 1287 O O . LEU A 1 167 ? -6.878 -6.812 12.589 1.00 97.94 167 LEU A O 1
ATOM 1291 N N . ARG A 1 168 ? -5.229 -7.943 13.612 1.00 97.88 168 ARG A N 1
ATOM 1292 C CA . ARG A 1 168 ? -6.128 -8.680 14.513 1.00 97.88 168 ARG A CA 1
ATOM 1293 C C . ARG A 1 168 ? -6.804 -7.730 15.498 1.00 97.88 168 ARG A C 1
ATOM 1295 O O . ARG A 1 168 ? -8.013 -7.804 15.667 1.00 97.88 168 ARG A O 1
ATOM 1302 N N . GLU A 1 169 ? -6.055 -6.809 16.093 1.00 97.56 169 GLU A N 1
ATOM 1303 C CA . GLU A 1 169 ? -6.620 -5.816 17.008 1.00 97.56 169 GLU A CA 1
ATOM 1304 C C . GLU A 1 169 ? -7.605 -4.872 16.301 1.00 97.56 169 GLU A C 1
ATOM 1306 O O . GLU A 1 169 ? -8.699 -4.626 16.799 1.00 97.56 169 GLU A O 1
ATOM 1311 N N . LEU A 1 170 ? -7.279 -4.377 15.109 1.00 98.12 170 LEU A N 1
ATOM 1312 C CA . LEU A 1 170 ? -8.156 -3.475 14.355 1.00 98.12 170 LEU A CA 1
ATOM 1313 C C . LEU A 1 170 ? -9.431 -4.161 13.851 1.00 98.12 170 LEU A C 1
ATOM 1315 O O . LEU A 1 170 ? -10.460 -3.508 13.727 1.00 98.12 170 LEU A O 1
ATO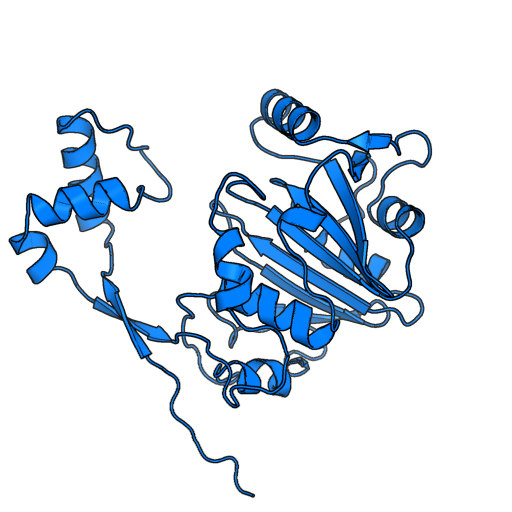M 1319 N N . SER A 1 171 ? -9.379 -5.468 13.584 1.00 98.19 171 SER A N 1
ATOM 1320 C CA . SER A 1 171 ? -10.520 -6.235 13.067 1.00 98.19 171 SER A CA 1
ATOM 1321 C C . SER A 1 171 ? -11.298 -7.016 14.126 1.00 98.19 171 SER A C 1
ATOM 1323 O O . SER A 1 171 ? -12.285 -7.658 13.775 1.00 98.19 171 SER A O 1
ATOM 1325 N N . ARG A 1 172 ? -10.886 -7.025 15.401 1.00 95.94 172 ARG A N 1
ATOM 1326 C CA . ARG A 1 172 ? -11.629 -7.748 16.451 1.00 95.94 172 ARG A CA 1
ATOM 1327 C C . ARG A 1 172 ? -13.050 -7.191 16.620 1.00 95.94 172 ARG A C 1
ATOM 1329 O O . ARG A 1 172 ? -13.354 -6.091 16.162 1.00 95.94 172 ARG A O 1
ATOM 1336 N N . ASP A 1 173 ? -13.882 -7.927 17.350 1.00 94.69 173 ASP A N 1
ATOM 1337 C CA . ASP A 1 173 ? -15.277 -7.572 17.648 1.00 94.69 173 ASP A CA 1
ATOM 1338 C C . ASP A 1 173 ? -16.174 -7.543 16.392 1.00 94.69 173 ASP A C 1
ATOM 1340 O O . ASP A 1 173 ? -17.108 -6.748 16.293 1.00 94.69 173 ASP A O 1
ATOM 1344 N N . GLY A 1 174 ? -15.901 -8.423 15.419 1.00 90.81 174 GLY A N 1
ATOM 1345 C CA . GLY A 1 174 ? -16.662 -8.528 14.170 1.00 90.81 174 GLY A CA 1
ATOM 1346 C C . GLY A 1 174 ? -16.326 -7.486 13.094 1.00 90.81 174 GLY A C 1
ATOM 1347 O O . GLY A 1 174 ? -17.046 -7.406 12.098 1.00 90.81 174 GLY A O 1
ATOM 1348 N N . GLY A 1 175 ? -15.261 -6.697 13.277 1.00 95.06 175 GLY A N 1
ATOM 1349 C CA . GLY A 1 175 ? -14.802 -5.692 12.316 1.00 95.06 175 GLY A CA 1
ATOM 1350 C C . GLY A 1 175 ? -13.977 -6.258 11.154 1.00 95.06 175 GLY A C 1
ATOM 1351 O O . GLY A 1 175 ? -13.658 -7.449 11.086 1.00 95.06 175 GLY A O 1
ATOM 1352 N N . GLN A 1 176 ? -13.595 -5.373 10.232 1.00 98.12 176 GLN A N 1
ATOM 1353 C CA . GLN A 1 176 ? -12.707 -5.672 9.106 1.00 98.12 176 GLN A CA 1
ATOM 1354 C C . GLN A 1 176 ? -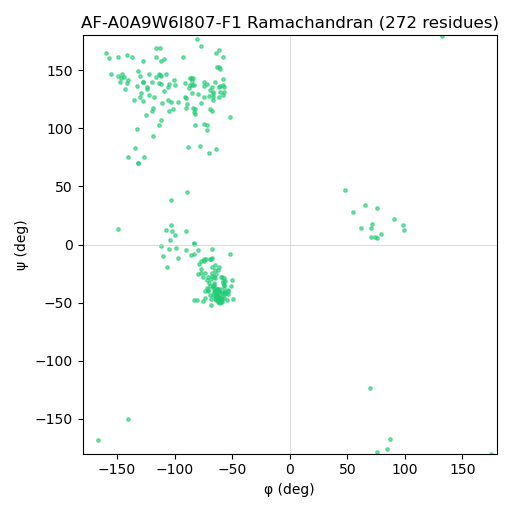11.553 -4.675 9.075 1.00 98.12 176 GLN A C 1
ATOM 1356 O O . GLN A 1 176 ? -11.751 -3.480 9.289 1.00 98.12 176 GLN A O 1
ATOM 1361 N N . ALA A 1 177 ? -10.353 -5.163 8.772 1.00 98.62 177 ALA A N 1
ATOM 1362 C CA . ALA A 1 177 ? -9.187 -4.322 8.559 1.00 98.62 177 ALA A CA 1
ATOM 1363 C C . ALA A 1 177 ? -8.344 -4.856 7.401 1.00 98.62 177 ALA A C 1
ATOM 1365 O O . ALA A 1 177 ? -8.173 -6.065 7.245 1.00 98.62 177 ALA A O 1
ATOM 1366 N N . MET A 1 178 ? -7.783 -3.966 6.592 1.00 98.50 178 MET A N 1
ATOM 1367 C CA . MET A 1 178 ? -6.836 -4.352 5.550 1.00 98.50 178 MET A CA 1
ATOM 1368 C C . MET A 1 178 ? -5.752 -3.309 5.383 1.00 98.50 178 MET A C 1
ATOM 1370 O O . MET A 1 178 ? -6.022 -2.117 5.486 1.00 98.50 178 MET A O 1
ATOM 1374 N N . ALA A 1 179 ? -4.540 -3.756 5.093 1.00 98.56 179 ALA A N 1
ATOM 1375 C CA . ALA A 1 179 ? -3.395 -2.878 4.953 1.00 98.56 179 ALA A CA 1
ATOM 1376 C C . ALA A 1 179 ? -2.669 -3.106 3.630 1.00 98.56 179 ALA A C 1
ATOM 1378 O O . ALA A 1 179 ? -2.483 -4.246 3.196 1.00 98.56 179 ALA A O 1
ATOM 1379 N N . VAL A 1 180 ? -2.238 -2.006 3.015 1.00 98.50 180 VAL A N 1
ATOM 1380 C CA . VAL A 1 180 ? -1.362 -1.973 1.842 1.00 98.50 180 VAL A CA 1
ATOM 1381 C C . VAL A 1 180 ? -0.091 -1.237 2.234 1.00 98.50 180 VAL A C 1
ATOM 1383 O O . VAL A 1 180 ? -0.140 -0.059 2.581 1.00 98.50 180 VAL A O 1
ATOM 1386 N N . SER A 1 181 ? 1.046 -1.923 2.178 1.00 97.31 181 SER A N 1
ATOM 1387 C CA . SER A 1 181 ? 2.350 -1.353 2.506 1.00 97.31 181 SER A CA 1
ATOM 1388 C C . SER A 1 181 ? 3.291 -1.372 1.314 1.00 97.31 181 SER A C 1
ATOM 1390 O O . SER A 1 181 ? 3.547 -2.419 0.703 1.00 97.31 181 SER A O 1
ATOM 1392 N N . ARG A 1 182 ? 3.844 -0.195 1.024 1.00 94.94 182 ARG A N 1
ATOM 1393 C CA . ARG A 1 182 ? 4.983 0.019 0.143 1.00 94.94 182 ARG A CA 1
ATOM 1394 C C . ARG A 1 182 ? 6.248 0.134 0.991 1.00 94.94 182 ARG A C 1
ATOM 1396 O O . ARG A 1 182 ? 6.343 1.035 1.818 1.00 94.94 182 ARG A O 1
ATOM 1403 N N . GLN A 1 183 ? 7.240 -0.718 0.733 1.00 87.44 183 GLN A N 1
ATOM 1404 C CA . GLN A 1 183 ? 8.547 -0.658 1.383 1.00 87.44 183 GLN A CA 1
ATOM 1405 C C . GLN A 1 183 ? 9.651 -0.770 0.331 1.00 87.44 183 GLN A C 1
ATOM 1407 O O . GLN A 1 183 ? 9.993 -1.873 -0.082 1.00 87.44 183 GLN A O 1
ATOM 1412 N N . ASP A 1 184 ? 10.243 0.352 -0.079 1.00 77.88 184 ASP A N 1
ATOM 1413 C CA . ASP A 1 184 ? 11.276 0.368 -1.134 1.00 77.88 184 ASP A CA 1
ATOM 1414 C C . ASP A 1 184 ? 12.604 -0.288 -0.680 1.00 77.88 184 ASP A C 1
ATOM 1416 O O . ASP A 1 184 ? 13.477 -0.592 -1.497 1.00 77.88 184 ASP A O 1
ATOM 1420 N N . TYR A 1 185 ? 12.748 -0.546 0.626 1.00 71.44 185 TYR A N 1
ATOM 1421 C CA . TYR A 1 185 ? 13.901 -1.217 1.241 1.00 71.44 185 TYR A CA 1
ATOM 1422 C C . TYR A 1 185 ? 13.581 -2.605 1.816 1.00 71.44 185 TYR A C 1
ATOM 1424 O O . TYR A 1 185 ? 14.474 -3.271 2.343 1.00 71.44 185 TYR A O 1
ATOM 1432 N N . ALA A 1 186 ? 12.324 -3.044 1.732 1.00 79.75 186 ALA A N 1
ATOM 1433 C CA . ALA A 1 186 ? 11.876 -4.343 2.222 1.00 79.75 186 ALA A CA 1
ATOM 1434 C C . ALA A 1 186 ? 10.869 -4.951 1.235 1.00 79.75 186 ALA A C 1
ATOM 1436 O O . ALA A 1 186 ? 10.987 -4.759 0.029 1.00 79.75 186 ALA A O 1
ATOM 1437 N N . ARG A 1 187 ? 9.920 -5.755 1.724 1.00 84.38 187 ARG A N 1
ATOM 1438 C CA . ARG A 1 187 ? 8.875 -6.346 0.883 1.00 84.38 187 ARG A CA 1
ATOM 1439 C C . ARG A 1 187 ? 7.591 -5.542 1.008 1.00 84.38 187 ARG A C 1
ATOM 1441 O O . ARG A 1 187 ? 7.182 -5.207 2.117 1.00 84.38 187 ARG A O 1
ATOM 1448 N N . HIS A 1 188 ? 6.937 -5.305 -0.123 1.00 94.62 188 HIS A N 1
ATOM 1449 C CA . HIS A 1 188 ? 5.553 -4.849 -0.149 1.00 94.62 188 HIS A CA 1
ATOM 1450 C C . HIS A 1 188 ? 4.644 -5.887 0.522 1.00 94.62 188 HIS A C 1
ATOM 1452 O O . HIS A 1 188 ? 4.923 -7.093 0.488 1.00 94.62 188 HIS A O 1
ATOM 1458 N N . ARG A 1 189 ? 3.539 -5.435 1.115 1.00 97.25 189 ARG A N 1
ATOM 1459 C CA . ARG A 1 189 ? 2.581 -6.329 1.776 1.00 97.25 189 ARG A CA 1
ATOM 1460 C C . ARG A 1 189 ? 1.155 -5.849 1.554 1.00 97.25 189 ARG A C 1
ATOM 1462 O O . ARG A 1 189 ? 0.863 -4.674 1.728 1.00 97.25 189 ARG A O 1
ATOM 1469 N N . PHE A 1 190 ? 0.280 -6.780 1.200 1.00 98.56 190 PHE A N 1
ATOM 1470 C CA . PHE A 1 190 ? -1.161 -6.659 1.357 1.00 98.56 190 PHE A CA 1
ATOM 1471 C C . PHE A 1 190 ? -1.593 -7.660 2.425 1.00 98.56 190 PHE A C 1
ATOM 1473 O O . PHE A 1 190 ? -1.114 -8.798 2.433 1.00 98.56 190 PHE A O 1
ATOM 1480 N N . ALA A 1 191 ? -2.494 -7.265 3.314 1.00 98.56 191 ALA A N 1
ATOM 1481 C CA . ALA A 1 191 ? -3.102 -8.174 4.274 1.00 98.56 191 ALA A CA 1
ATOM 1482 C C . ALA A 1 191 ? -4.547 -7.767 4.556 1.00 98.56 191 ALA A C 1
ATOM 1484 O O . ALA A 1 191 ? -4.861 -6.582 4.601 1.00 98.56 191 ALA A O 1
ATOM 1485 N N . TYR A 1 192 ? -5.410 -8.760 4.745 1.00 98.81 192 TYR A N 1
ATOM 1486 C CA . TYR A 1 192 ? -6.820 -8.601 5.073 1.00 98.81 192 TYR A CA 1
ATOM 1487 C C . TYR A 1 192 ? -7.156 -9.455 6.294 1.00 98.81 192 TYR A C 1
ATOM 1489 O O . TYR A 1 192 ? -6.834 -10.649 6.347 1.00 98.81 192 TYR A O 1
ATOM 1497 N N . ALA A 1 193 ? -7.817 -8.836 7.263 1.00 98.69 193 ALA A N 1
ATOM 1498 C CA . ALA A 1 193 ? -8.266 -9.453 8.492 1.00 98.69 193 ALA A CA 1
ATOM 1499 C C . ALA A 1 193 ? -9.740 -9.143 8.758 1.00 98.69 193 ALA A C 1
ATOM 1501 O O . ALA A 1 193 ? -10.232 -8.052 8.466 1.00 98.69 193 ALA A O 1
ATOM 1502 N N . ALA A 1 194 ? -10.432 -10.116 9.335 1.00 98.50 194 ALA A N 1
ATOM 1503 C CA . ALA A 1 194 ? -11.807 -9.981 9.783 1.00 98.50 194 ALA A CA 1
ATOM 1504 C C . ALA A 1 194 ? -11.973 -10.723 11.108 1.00 98.50 194 ALA A C 1
ATOM 1506 O O . ALA A 1 194 ? -11.416 -11.810 11.276 1.00 98.50 194 ALA A O 1
ATOM 1507 N N . ASP A 1 195 ? -12.719 -10.126 12.034 1.00 97.50 195 ASP A N 1
ATOM 1508 C CA . ASP A 1 195 ? -13.006 -10.682 13.361 1.00 97.50 195 ASP A CA 1
ATOM 1509 C C . ASP A 1 195 ? -11.756 -11.209 14.093 1.00 97.50 195 ASP A C 1
ATOM 1511 O O . ASP A 1 195 ? -11.693 -12.337 14.586 1.00 97.50 195 ASP A O 1
ATOM 1515 N N . GLY A 1 196 ? -10.691 -10.404 14.098 1.00 97.25 196 GLY A N 1
ATOM 1516 C CA . GLY A 1 196 ? -9.446 -10.741 14.784 1.00 97.25 196 GLY A CA 1
ATOM 1517 C C . GLY A 1 196 ? -8.631 -11.863 14.135 1.00 97.25 196 GLY A C 1
ATOM 1518 O O . GLY A 1 196 ? -7.701 -12.379 14.761 1.00 97.25 196 GLY A O 1
ATOM 1519 N N . GLN A 1 197 ? -8.934 -12.251 12.892 1.00 98.19 197 GLN A N 1
ATOM 1520 C CA . GLN A 1 197 ? -8.181 -13.255 12.139 1.00 98.19 197 GLN A CA 1
ATOM 1521 C C . GLN A 1 197 ? -7.653 -12.689 10.826 1.00 98.19 197 GLN A C 1
ATOM 1523 O O . GLN A 1 197 ? -8.406 -12.168 10.009 1.00 98.19 197 GLN A O 1
ATOM 1528 N N . VAL A 1 198 ? -6.351 -12.855 10.582 1.00 98.56 198 VAL A N 1
ATOM 1529 C CA . VAL A 1 198 ? -5.749 -12.562 9.275 1.00 98.56 198 VAL A CA 1
ATOM 1530 C C . VAL A 1 198 ? -6.138 -13.677 8.307 1.00 98.56 198 VAL A C 1
ATOM 1532 O O . VAL A 1 198 ? -5.594 -14.784 8.370 1.00 98.56 198 VAL A O 1
ATOM 1535 N N . LEU A 1 199 ? -7.098 -13.390 7.427 1.00 98.62 199 LEU A N 1
ATOM 1536 C CA . LEU A 1 199 ? -7.625 -14.370 6.478 1.00 98.62 199 LEU A CA 1
ATOM 1537 C C . LEU A 1 199 ? -6.646 -14.600 5.336 1.00 98.62 199 LEU A C 1
ATOM 1539 O O . LEU A 1 199 ? -6.315 -15.744 5.040 1.00 98.62 199 LEU A O 1
ATOM 1543 N N . THR A 1 200 ? -6.141 -13.520 4.739 1.00 98.50 200 THR A N 1
ATOM 1544 C CA . THR A 1 200 ? -5.197 -13.606 3.626 1.00 98.50 200 THR A CA 1
ATOM 1545 C C . THR A 1 200 ? -4.182 -12.474 3.662 1.00 98.50 200 THR A C 1
ATOM 1547 O O . THR A 1 200 ? -4.475 -11.352 4.078 1.00 98.50 200 THR A O 1
ATOM 1550 N N . SER A 1 201 ? -2.968 -12.766 3.222 1.00 98.31 201 SER A N 1
ATOM 1551 C CA . SER A 1 201 ? -1.884 -11.805 3.080 1.00 98.31 201 SER A CA 1
ATOM 1552 C C . SER A 1 201 ? -0.888 -12.279 2.030 1.00 98.31 201 SER A C 1
ATOM 1554 O O . SER A 1 201 ? -0.696 -13.480 1.852 1.00 98.31 201 SER A O 1
ATOM 1556 N N . PHE A 1 202 ? -0.279 -11.345 1.307 1.00 97.69 202 PHE A N 1
ATOM 1557 C CA . PHE A 1 202 ? 0.641 -11.637 0.207 1.00 97.69 202 PHE A CA 1
ATOM 1558 C C . PHE A 1 202 ? 1.540 -10.441 -0.099 1.00 97.69 202 PHE A C 1
ATOM 1560 O O . PHE A 1 202 ? 1.278 -9.318 0.334 1.00 97.69 202 PHE A O 1
ATOM 1567 N N . ASN A 1 203 ? 2.615 -10.675 -0.851 1.00 97.12 203 ASN A N 1
ATOM 1568 C CA . ASN A 1 203 ? 3.325 -9.588 -1.523 1.00 97.12 203 ASN A CA 1
ATOM 1569 C C . ASN A 1 203 ? 2.496 -9.179 -2.756 1.00 97.12 203 ASN A C 1
ATOM 1571 O O . ASN A 1 203 ? 2.280 -10.043 -3.602 1.00 97.12 203 ASN A O 1
ATOM 1575 N N . PRO A 1 204 ? 2.050 -7.915 -2.898 1.00 97.12 204 PRO A N 1
ATOM 1576 C CA . PRO A 1 204 ? 1.332 -7.438 -4.082 1.00 97.12 204 PRO A CA 1
ATOM 1577 C C . PRO A 1 204 ? 2.002 -7.767 -5.419 1.00 97.12 204 PRO A C 1
ATOM 1579 O O . PRO A 1 204 ? 1.306 -7.939 -6.414 1.00 97.12 204 PRO A O 1
ATOM 1582 N N . GLU A 1 205 ? 3.334 -7.850 -5.451 1.00 95.56 205 GLU A N 1
ATOM 1583 C CA . GLU A 1 205 ? 4.089 -8.230 -6.648 1.00 95.56 205 GLU A CA 1
ATOM 1584 C C . GLU A 1 205 ? 3.825 -9.687 -7.060 1.00 95.56 205 GLU A C 1
ATOM 1586 O O . GLU A 1 205 ? 3.874 -9.987 -8.244 1.00 95.56 205 GLU A O 1
ATOM 1591 N N . PHE A 1 206 ? 3.484 -10.564 -6.108 1.00 95.62 206 PHE A N 1
ATOM 1592 C CA . PHE A 1 206 ? 3.221 -11.995 -6.300 1.00 95.62 206 PHE A CA 1
ATOM 1593 C C . PHE A 1 206 ? 1.911 -12.413 -5.603 1.00 95.62 206 PHE A C 1
ATOM 1595 O O . PHE A 1 206 ? 1.940 -13.120 -4.587 1.00 95.62 206 PHE A O 1
ATOM 1602 N N . PRO A 1 207 ? 0.739 -11.991 -6.107 1.00 95.44 207 PRO A N 1
ATOM 1603 C CA . PRO A 1 207 ? -0.543 -12.202 -5.433 1.00 95.44 207 PRO A CA 1
ATOM 1604 C C . PRO A 1 207 ? -0.993 -13.671 -5.383 1.00 95.44 207 PRO A C 1
ATOM 1606 O O . PRO A 1 207 ? -1.910 -13.987 -4.629 1.00 95.44 207 PRO A O 1
ATOM 1609 N N . GLY A 1 208 ? -0.360 -14.577 -6.138 1.00 93.69 208 GLY A N 1
ATOM 1610 C CA . GLY A 1 208 ? -0.570 -16.025 -6.011 1.00 93.69 208 GLY A CA 1
ATOM 1611 C C . GLY A 1 208 ? 0.023 -16.617 -4.723 1.00 93.69 208 GLY A C 1
ATOM 1612 O O . GLY A 1 208 ? -0.521 -17.575 -4.173 1.00 93.69 208 GLY A O 1
ATOM 1613 N N . ASN A 1 209 ? 1.081 -16.001 -4.182 1.00 95.50 209 ASN A N 1
ATOM 1614 C CA . ASN A 1 209 ? 1.814 -16.478 -3.007 1.00 95.50 209 ASN A CA 1
ATOM 1615 C C . ASN A 1 209 ? 1.190 -15.925 -1.718 1.00 95.50 209 ASN A C 1
ATOM 1617 O O . ASN A 1 209 ? 1.611 -14.891 -1.191 1.00 95.50 209 ASN A O 1
ATOM 1621 N N . ARG A 1 210 ? 0.147 -16.616 -1.240 1.00 96.06 210 ARG A N 1
ATOM 1622 C CA . ARG A 1 210 ? -0.727 -16.171 -0.143 1.00 96.06 210 ARG A CA 1
ATOM 1623 C C . ARG A 1 210 ? -0.589 -17.007 1.124 1.00 96.06 210 ARG A C 1
ATOM 1625 O O . ARG A 1 210 ? -0.440 -18.224 1.080 1.00 96.06 210 ARG A O 1
ATOM 1632 N N . GLU A 1 211 ? -0.723 -16.330 2.256 1.00 97.12 211 GLU A N 1
ATOM 1633 C CA . GLU A 1 211 ? -0.692 -16.878 3.613 1.00 97.12 211 GLU A CA 1
ATOM 1634 C C . GLU A 1 211 ? -1.934 -16.422 4.388 1.00 97.12 211 GLU A C 1
ATOM 1636 O O . GLU A 1 211 ? -2.506 -15.382 4.070 1.00 97.12 211 GLU A O 1
ATOM 1641 N N . GLY A 1 212 ? -2.313 -17.141 5.445 1.00 97.62 212 GLY A N 1
ATOM 1642 C CA . GLY A 1 212 ? -3.446 -16.803 6.314 1.00 97.62 212 GLY A CA 1
ATOM 1643 C C . GLY A 1 212 ? -4.351 -18.006 6.570 1.00 97.62 212 GLY A C 1
ATOM 1644 O O . GLY A 1 212 ? -4.070 -19.108 6.095 1.00 97.62 212 GLY A O 1
ATOM 1645 N N . VAL A 1 213 ? -5.413 -17.816 7.355 1.00 98.31 213 VAL A N 1
ATOM 1646 C CA . VAL A 1 213 ? -6.343 -18.914 7.697 1.00 98.31 213 VAL A CA 1
ATOM 1647 C C . VAL A 1 213 ? -7.307 -19.265 6.558 1.00 98.31 213 VAL A C 1
ATOM 1649 O O . VAL A 1 213 ? -7.815 -20.382 6.516 1.00 98.31 213 VAL A O 1
ATOM 1652 N N . ASP A 1 214 ? -7.517 -18.338 5.620 1.00 98.25 214 ASP A N 1
ATOM 1653 C CA . ASP A 1 214 ? -8.282 -18.523 4.384 1.00 98.25 214 ASP A CA 1
ATOM 1654 C C . ASP A 1 214 ? -7.578 -17.789 3.220 1.00 98.25 214 ASP A C 1
ATOM 1656 O O . ASP A 1 214 ? -8.004 -16.711 2.792 1.00 98.25 214 ASP A O 1
ATOM 1660 N N . PRO A 1 215 ? -6.463 -18.333 2.686 1.00 97.75 215 PRO A N 1
ATOM 1661 C CA . PRO A 1 215 ? -5.679 -17.655 1.650 1.00 97.75 215 PRO A CA 1
ATOM 1662 C C . PRO A 1 215 ? -6.493 -17.300 0.393 1.00 97.75 215 PRO A C 1
ATOM 1664 O O . PRO A 1 215 ? -6.193 -16.306 -0.277 1.00 97.75 215 PRO A O 1
ATOM 1667 N N . GLY A 1 216 ? -7.538 -18.084 0.096 1.00 97.69 216 GLY A N 1
ATOM 1668 C CA . GLY A 1 216 ? -8.436 -17.940 -1.053 1.00 97.69 216 GLY A CA 1
ATOM 1669 C C . GLY A 1 216 ? -9.519 -16.870 -0.903 1.00 97.69 216 GLY A C 1
ATOM 1670 O O . GLY A 1 216 ? -10.226 -16.599 -1.873 1.00 97.69 216 GLY A O 1
ATOM 1671 N N . HIS A 1 217 ? -9.637 -16.229 0.266 1.00 98.00 217 HIS A N 1
ATOM 1672 C CA . HIS A 1 217 ? -10.748 -15.333 0.606 1.00 98.00 217 HIS A CA 1
ATOM 1673 C C . HIS A 1 217 ? -11.027 -14.237 -0.441 1.00 98.00 217 HIS A C 1
ATOM 1675 O O . HIS A 1 217 ? -12.173 -13.876 -0.698 1.00 98.00 217 HIS A O 1
ATOM 1681 N N . LEU A 1 218 ? -9.972 -13.718 -1.082 1.00 97.06 218 LEU A N 1
ATOM 1682 C CA . LEU A 1 218 ? -10.043 -12.592 -2.023 1.00 97.06 218 LEU A CA 1
ATOM 1683 C C . LEU A 1 218 ? -9.980 -12.995 -3.505 1.00 97.06 218 LEU A C 1
ATOM 1685 O O . LEU A 1 218 ? -9.864 -12.129 -4.373 1.00 97.06 218 LEU A O 1
ATOM 1689 N N . ASP A 1 219 ? -10.101 -14.286 -3.821 1.00 96.50 219 ASP A N 1
ATOM 1690 C CA . ASP A 1 219 ? -10.036 -14.829 -5.185 1.00 96.50 219 ASP A CA 1
ATOM 1691 C C . ASP A 1 219 ? -10.943 -14.086 -6.181 1.00 96.50 219 ASP A C 1
ATOM 1693 O O . ASP A 1 219 ? -10.521 -13.729 -7.281 1.00 96.50 219 ASP A O 1
ATOM 1697 N N . GLY A 1 220 ? -12.200 -13.833 -5.799 1.00 93.94 220 GLY A N 1
ATOM 1698 C CA . GLY A 1 220 ? -13.160 -13.132 -6.655 1.00 93.94 220 GLY A CA 1
ATOM 1699 C C . GLY A 1 220 ? -12.738 -11.692 -6.962 1.00 93.94 220 GLY A C 1
ATOM 1700 O O . GLY A 1 220 ? -12.876 -11.231 -8.097 1.00 93.94 220 GLY A O 1
ATOM 1701 N N . HIS A 1 221 ? -12.168 -10.996 -5.975 1.00 94.88 221 HIS A N 1
ATOM 1702 C CA . HIS A 1 221 ? -11.690 -9.628 -6.151 1.00 94.88 221 HIS A CA 1
ATOM 1703 C C . HIS A 1 221 ? -10.432 -9.566 -7.026 1.00 94.88 221 HIS A C 1
ATOM 1705 O O . HIS A 1 221 ? -10.356 -8.694 -7.894 1.00 94.88 221 HIS A O 1
ATOM 1711 N N . LEU A 1 222 ? -9.497 -10.511 -6.856 1.00 95.50 222 LEU A N 1
ATOM 1712 C CA . LEU A 1 222 ? -8.302 -10.642 -7.698 1.00 95.50 222 LEU A CA 1
ATOM 1713 C C . LEU A 1 222 ? -8.678 -10.926 -9.158 1.00 95.50 222 LEU A C 1
ATOM 1715 O O . LEU A 1 222 ? -8.253 -10.192 -10.052 1.00 95.50 222 LEU A O 1
ATOM 1719 N N . ARG A 1 223 ? -9.565 -11.904 -9.405 1.00 94.12 223 ARG A N 1
ATOM 1720 C CA . ARG A 1 223 ? -10.039 -12.215 -10.767 1.00 94.12 223 ARG A CA 1
ATOM 1721 C C . ARG A 1 223 ? -10.670 -11.004 -11.435 1.00 94.12 223 ARG A C 1
ATOM 1723 O O . ARG A 1 223 ? -10.419 -10.748 -12.611 1.00 94.12 223 ARG A O 1
ATOM 1730 N N . ALA A 1 224 ? -11.450 -10.226 -10.693 1.00 92.75 224 ALA A N 1
ATOM 1731 C CA . ALA A 1 224 ? -12.086 -9.027 -11.219 1.00 92.75 224 ALA A CA 1
ATOM 1732 C C . ALA A 1 224 ? -11.090 -7.893 -11.566 1.00 92.75 224 ALA A C 1
ATOM 1734 O O . ALA A 1 224 ? -11.420 -7.043 -12.391 1.00 92.75 224 ALA A O 1
ATOM 1735 N N . LEU A 1 225 ? -9.867 -7.924 -11.019 1.00 94.31 225 LEU A N 1
ATOM 1736 C CA . LEU A 1 225 ? -8.722 -7.085 -11.413 1.00 94.31 225 LEU A CA 1
ATOM 1737 C C . LEU A 1 225 ? -7.848 -7.719 -12.514 1.00 94.31 225 LEU A C 1
ATOM 1739 O O . LEU A 1 225 ? -6.736 -7.260 -12.772 1.00 94.31 225 LEU A O 1
ATOM 1743 N N . GLY A 1 226 ? -8.320 -8.793 -13.152 1.00 93.31 226 GLY A N 1
ATOM 1744 C CA . GLY A 1 226 ? -7.570 -9.477 -14.206 1.00 93.31 226 GLY A CA 1
ATOM 1745 C C . GLY A 1 226 ? -6.424 -10.349 -13.689 1.00 93.31 226 GLY A C 1
ATOM 1746 O O . GLY A 1 226 ? -5.701 -10.916 -14.502 1.00 93.31 226 GLY A O 1
ATOM 1747 N N . ILE A 1 227 ? -6.281 -10.492 -12.370 1.00 94.38 227 ILE A N 1
ATOM 1748 C CA . ILE A 1 227 ? -5.231 -11.281 -11.724 1.00 94.38 227 ILE A CA 1
ATOM 1749 C C . ILE A 1 227 ? -5.736 -12.713 -11.549 1.00 94.38 227 ILE A C 1
ATOM 1751 O O . ILE A 1 227 ? -6.804 -12.926 -10.971 1.00 94.38 227 ILE A O 1
ATOM 1755 N N . ASP A 1 228 ? -4.980 -13.695 -12.037 1.00 93.88 228 ASP A N 1
ATOM 1756 C CA . ASP A 1 228 ? -5.267 -15.103 -11.766 1.00 93.88 228 ASP A CA 1
ATOM 1757 C C . ASP A 1 228 ? -4.691 -15.500 -10.394 1.00 93.88 228 ASP A C 1
ATOM 1759 O O . ASP A 1 228 ? -3.471 -15.544 -10.236 1.00 93.88 228 ASP A O 1
ATOM 1763 N N . PRO A 1 229 ? -5.537 -15.801 -9.390 1.00 92.62 229 PRO A N 1
ATOM 1764 C CA . PRO A 1 229 ? -5.080 -16.150 -8.047 1.00 92.62 229 PRO A CA 1
ATOM 1765 C C . PRO A 1 229 ? -4.330 -17.492 -7.957 1.00 92.62 229 PRO A C 1
ATOM 1767 O O . PRO A 1 229 ? -3.762 -17.784 -6.901 1.00 92.62 229 PRO A O 1
ATOM 1770 N N . ALA A 1 230 ? -4.365 -18.322 -9.007 1.00 91.31 230 ALA A N 1
ATOM 1771 C CA . ALA A 1 230 ? -3.652 -19.599 -9.076 1.00 91.31 230 ALA A CA 1
ATOM 1772 C C . ALA A 1 230 ? -2.308 -19.509 -9.824 1.00 91.31 230 ALA A C 1
ATOM 1774 O O . ALA A 1 230 ? -1.526 -20.460 -9.778 1.00 91.31 230 ALA A O 1
ATOM 1775 N N . ALA A 1 231 ? -2.040 -18.396 -10.511 1.00 91.19 231 ALA A N 1
ATOM 1776 C CA . ALA A 1 231 ? -0.800 -18.187 -11.246 1.00 91.19 231 ALA A CA 1
ATOM 1777 C C . ALA A 1 231 ? 0.297 -17.612 -10.335 1.00 91.19 231 ALA A C 1
ATOM 1779 O O . ALA A 1 231 ? 0.037 -16.753 -9.493 1.00 91.19 231 ALA A O 1
ATOM 1780 N N . ASP A 1 232 ? 1.543 -18.033 -10.555 1.00 90.12 232 ASP A N 1
ATOM 1781 C CA . ASP A 1 232 ? 2.739 -17.421 -9.949 1.00 90.12 232 ASP A CA 1
ATOM 1782 C C . ASP A 1 232 ? 3.265 -16.281 -10.844 1.00 90.12 232 ASP A C 1
ATOM 1784 O O . ASP A 1 232 ? 4.443 -16.209 -11.193 1.00 90.12 232 ASP A O 1
ATOM 1788 N N . ASP A 1 233 ? 2.345 -15.432 -11.313 1.00 92.00 233 ASP A N 1
ATOM 1789 C CA . ASP A 1 233 ? 2.658 -14.285 -12.162 1.00 92.00 233 ASP A CA 1
ATOM 1790 C C . ASP A 1 233 ? 3.073 -13.078 -11.303 1.00 92.00 233 ASP A C 1
ATOM 1792 O O . ASP A 1 233 ? 2.509 -12.812 -10.237 1.00 92.00 233 ASP A O 1
ATOM 1796 N N . GLN A 1 234 ? 4.033 -12.308 -11.819 1.00 94.94 234 GLN A N 1
ATOM 1797 C CA . GLN A 1 234 ? 4.397 -11.005 -11.271 1.00 94.94 234 GLN A CA 1
ATOM 1798 C C . GLN A 1 234 ? 3.500 -9.898 -11.825 1.00 94.94 234 GLN A C 1
ATOM 1800 O O . GLN A 1 234 ? 3.212 -9.885 -13.025 1.00 94.94 234 GLN A O 1
ATOM 1805 N N . ILE A 1 235 ? 3.111 -8.943 -10.975 1.00 95.62 235 ILE A N 1
ATOM 1806 C CA . ILE A 1 235 ? 2.264 -7.805 -11.366 1.00 95.62 235 ILE A CA 1
ATOM 1807 C C . ILE A 1 235 ? 3.090 -6.518 -11.521 1.00 95.62 235 ILE A C 1
ATOM 1809 O O . ILE A 1 235 ? 3.726 -6.058 -10.569 1.00 95.62 235 ILE A O 1
ATOM 1813 N N . ASP A 1 236 ? 3.048 -5.886 -12.698 1.00 94.81 236 ASP A N 1
ATOM 1814 C CA . ASP A 1 236 ? 3.839 -4.676 -12.978 1.00 94.81 236 ASP A CA 1
ATOM 1815 C C . ASP A 1 236 ? 3.320 -3.431 -12.236 1.00 94.81 236 ASP A C 1
ATOM 1817 O O . ASP A 1 236 ? 4.101 -2.630 -11.725 1.00 94.81 236 ASP A O 1
ATOM 1821 N N . ASN A 1 237 ? 2.000 -3.304 -12.105 1.00 95.94 237 ASN A N 1
ATOM 1822 C CA . ASN A 1 237 ? 1.293 -2.243 -11.392 1.00 95.94 237 ASN A CA 1
ATOM 1823 C C . ASN A 1 237 ? 0.765 -2.716 -10.025 1.00 95.94 237 ASN A C 1
ATOM 1825 O O . ASN A 1 237 ? -0.335 -2.348 -9.609 1.00 95.94 237 ASN A O 1
ATOM 1829 N N . HIS A 1 238 ? 1.551 -3.535 -9.323 1.00 96.06 238 HIS A N 1
ATOM 1830 C CA . HIS A 1 238 ? 1.152 -4.230 -8.096 1.00 96.06 238 HIS A CA 1
ATOM 1831 C C . HIS A 1 238 ? 0.642 -3.319 -6.967 1.00 96.06 238 HIS A C 1
ATOM 1833 O O . HIS A 1 238 ? -0.353 -3.655 -6.328 1.00 96.06 238 HIS A O 1
ATOM 1839 N N . LEU A 1 239 ? 1.282 -2.171 -6.709 1.00 96.50 239 LEU A N 1
ATOM 1840 C CA . LEU A 1 239 ? 0.847 -1.238 -5.657 1.00 96.50 239 LEU A CA 1
ATOM 1841 C C . LEU A 1 239 ? -0.494 -0.564 -5.996 1.00 96.50 239 LEU A C 1
ATOM 1843 O O . LEU A 1 239 ? -1.423 -0.680 -5.191 1.00 96.50 239 LEU A O 1
ATOM 1847 N N . PRO A 1 240 ? -0.666 0.055 -7.183 1.00 97.44 240 PRO A N 1
ATOM 1848 C CA . PRO A 1 240 ? -1.979 0.542 -7.595 1.00 97.44 240 PRO A CA 1
ATOM 1849 C C . PRO A 1 240 ? -3.055 -0.556 -7.613 1.00 97.44 240 PRO A C 1
ATOM 1851 O O . PRO A 1 240 ? -4.187 -0.318 -7.195 1.00 97.44 240 PRO A O 1
ATOM 1854 N N . ALA A 1 241 ? -2.709 -1.785 -8.015 1.00 97.88 241 ALA A N 1
ATOM 1855 C CA . ALA A 1 241 ? -3.630 -2.921 -7.984 1.00 97.88 241 ALA A CA 1
ATOM 1856 C C . ALA A 1 241 ? -4.051 -3.319 -6.559 1.00 97.88 241 ALA A C 1
ATOM 1858 O O . ALA A 1 241 ? -5.224 -3.611 -6.329 1.00 97.88 241 ALA A O 1
ATOM 1859 N N . ALA A 1 242 ? -3.130 -3.293 -5.593 1.00 98.25 242 ALA A N 1
ATOM 1860 C CA . ALA A 1 242 ? -3.421 -3.564 -4.186 1.00 98.25 242 ALA A CA 1
ATOM 1861 C C . ALA A 1 242 ? -4.323 -2.488 -3.551 1.00 98.25 242 ALA A C 1
ATOM 1863 O O . ALA A 1 242 ? -5.224 -2.818 -2.780 1.00 98.25 242 ALA A O 1
ATOM 1864 N N . LEU A 1 243 ? -4.139 -1.214 -3.907 1.00 98.25 243 LEU A N 1
ATOM 1865 C CA . LEU A 1 243 ? -5.011 -0.122 -3.453 1.00 98.25 243 LEU A CA 1
ATOM 1866 C C . LEU A 1 243 ? -6.399 -0.179 -4.108 1.00 98.25 243 LEU A C 1
ATOM 1868 O O . LEU A 1 243 ? -7.415 0.012 -3.434 1.00 98.25 243 LEU A O 1
ATOM 1872 N N . ALA A 1 244 ? -6.465 -0.530 -5.395 1.00 97.75 244 ALA A N 1
ATOM 1873 C CA . ALA A 1 244 ? -7.729 -0.799 -6.073 1.00 97.75 244 ALA A CA 1
ATOM 1874 C C . ALA A 1 244 ? -8.460 -1.991 -5.437 1.00 97.75 244 ALA A C 1
ATOM 1876 O O . ALA A 1 244 ? -9.673 -1.939 -5.239 1.00 97.75 244 ALA A O 1
ATOM 1877 N N . LEU A 1 245 ? -7.733 -3.049 -5.062 1.00 98.00 245 LEU A N 1
ATOM 1878 C CA . LEU A 1 245 ? -8.280 -4.181 -4.318 1.00 98.00 245 LEU A CA 1
ATOM 1879 C C . LEU A 1 245 ? -8.881 -3.726 -2.984 1.00 98.00 245 LEU A C 1
ATOM 1881 O O . LEU A 1 245 ? -10.037 -4.053 -2.719 1.00 98.00 245 LEU A O 1
ATOM 1885 N N . ALA A 1 246 ? -8.144 -2.936 -2.195 1.00 98.19 246 ALA A N 1
ATOM 1886 C CA . ALA A 1 246 ? -8.637 -2.416 -0.922 1.00 98.19 246 ALA A CA 1
ATOM 1887 C C . ALA A 1 246 ? -9.937 -1.616 -1.099 1.00 98.19 246 ALA A C 1
ATOM 1889 O O . ALA A 1 246 ? -10.934 -1.876 -0.430 1.00 98.19 246 ALA A O 1
ATOM 1890 N N . SER A 1 247 ? -9.963 -0.732 -2.093 1.00 96.88 247 SER A N 1
ATOM 1891 C CA . SER A 1 247 ? -11.118 0.112 -2.420 1.00 96.88 247 SER A CA 1
ATOM 1892 C C . SER A 1 247 ? -12.326 -0.680 -2.915 1.00 96.88 247 SER A C 1
ATOM 1894 O O . SER A 1 247 ? -13.473 -0.327 -2.660 1.00 96.88 247 SER A O 1
ATOM 1896 N N . ARG A 1 248 ? -12.094 -1.794 -3.616 1.00 95.31 248 ARG A N 1
ATOM 1897 C CA . ARG A 1 248 ? -13.157 -2.697 -4.081 1.00 95.31 248 ARG A CA 1
ATOM 1898 C C . ARG A 1 248 ? -13.761 -3.531 -2.956 1.00 95.31 248 ARG A C 1
ATOM 1900 O O . ARG A 1 248 ? -14.887 -3.999 -3.121 1.00 95.31 248 ARG A O 1
ATOM 1907 N N . ILE A 1 249 ? -13.017 -3.755 -1.875 1.00 96.25 249 ILE A N 1
ATOM 1908 C CA . ILE A 1 249 ? -13.497 -4.442 -0.671 1.00 96.25 249 ILE A CA 1
ATOM 1909 C C . ILE A 1 249 ? -14.238 -3.447 0.228 1.00 96.25 249 ILE A C 1
ATOM 1911 O O . ILE A 1 249 ? -15.355 -3.729 0.647 1.00 96.25 249 ILE A O 1
ATOM 1915 N N . SER A 1 250 ? -13.651 -2.274 0.480 1.00 95.94 250 SER A N 1
ATOM 1916 C CA . SER A 1 250 ? -14.211 -1.266 1.388 1.00 95.94 250 SER A CA 1
ATOM 1917 C C . SER A 1 250 ? -15.330 -0.421 0.775 1.00 95.94 250 SER A C 1
ATOM 1919 O O . SER A 1 250 ? -16.167 0.116 1.495 1.00 95.94 250 SER A O 1
ATOM 1921 N N . GLY A 1 251 ? -15.346 -0.271 -0.552 1.00 95.06 251 GLY A N 1
ATOM 1922 C CA . GLY A 1 251 ? -16.185 0.711 -1.243 1.00 95.06 251 GLY A CA 1
ATOM 1923 C C . GLY A 1 251 ? -15.688 2.154 -1.096 1.00 95.06 251 GLY A C 1
ATOM 1924 O O . GLY A 1 251 ? -16.371 3.076 -1.536 1.00 95.06 251 GLY A O 1
ATOM 1925 N N . VAL A 1 252 ? -14.516 2.359 -0.491 1.00 94.62 252 VAL A N 1
ATOM 1926 C CA . VAL A 1 252 ? -13.935 3.676 -0.214 1.00 94.62 252 VAL A CA 1
ATOM 1927 C C . VAL A 1 252 ? -12.802 3.968 -1.177 1.00 94.62 252 VAL A C 1
ATOM 1929 O O . VAL A 1 252 ? -11.961 3.113 -1.433 1.00 94.62 252 VAL A O 1
ATOM 1932 N N . MET A 1 253 ? -12.756 5.204 -1.668 1.00 94.75 253 MET A N 1
ATOM 1933 C CA . MET A 1 253 ? -11.718 5.673 -2.574 1.00 94.75 253 MET A CA 1
ATOM 1934 C C . MET A 1 253 ? -10.863 6.745 -1.898 1.00 94.75 253 MET A C 1
ATOM 1936 O O . MET A 1 253 ? -11.272 7.899 -1.782 1.00 94.75 253 MET A O 1
ATOM 1940 N N . LEU A 1 254 ? -9.661 6.365 -1.459 1.00 95.62 254 LEU A N 1
ATOM 1941 C CA . LEU A 1 254 ? -8.664 7.329 -0.990 1.00 95.62 254 LEU A CA 1
ATOM 1942 C C . LEU A 1 254 ? -8.093 8.117 -2.179 1.00 95.62 254 LEU A C 1
ATOM 1944 O O . LEU A 1 254 ? -7.780 7.535 -3.216 1.00 95.62 254 LEU A O 1
ATOM 1948 N N . THR A 1 255 ? -7.915 9.424 -2.012 1.00 95.81 255 THR A N 1
ATOM 1949 C CA . THR A 1 255 ? -7.376 10.341 -3.033 1.00 95.81 255 THR A CA 1
ATOM 1950 C C . THR A 1 255 ? -6.386 11.303 -2.376 1.00 95.81 255 THR A C 1
ATOM 1952 O O . THR A 1 255 ? -6.477 11.492 -1.161 1.00 95.81 255 THR A O 1
ATOM 1955 N N . PRO A 1 256 ? -5.501 11.976 -3.138 1.00 95.62 256 PRO A N 1
ATOM 1956 C CA . PRO A 1 256 ? -4.555 12.940 -2.571 1.00 95.62 256 PRO A CA 1
ATOM 1957 C C . PRO A 1 256 ? -5.221 14.027 -1.722 1.00 95.62 256 PRO A C 1
ATOM 1959 O O . PRO A 1 256 ? -4.739 14.323 -0.640 1.00 95.62 256 PRO A O 1
ATOM 1962 N N . ALA A 1 257 ? -6.382 14.534 -2.152 1.00 95.19 257 ALA A N 1
ATOM 1963 C CA . ALA A 1 257 ? -7.137 15.554 -1.419 1.00 95.19 257 ALA A CA 1
ATOM 1964 C C . ALA A 1 257 ? -7.554 15.132 0.005 1.00 95.19 257 ALA A C 1
ATOM 1966 O O . ALA A 1 257 ? -7.689 15.983 0.875 1.00 95.19 257 ALA A O 1
ATOM 1967 N N . HIS A 1 258 ? -7.740 13.832 0.266 1.00 96.19 258 HIS A N 1
ATOM 1968 C CA . HIS A 1 258 ? -8.038 13.328 1.615 1.00 96.19 258 HIS A CA 1
ATOM 1969 C 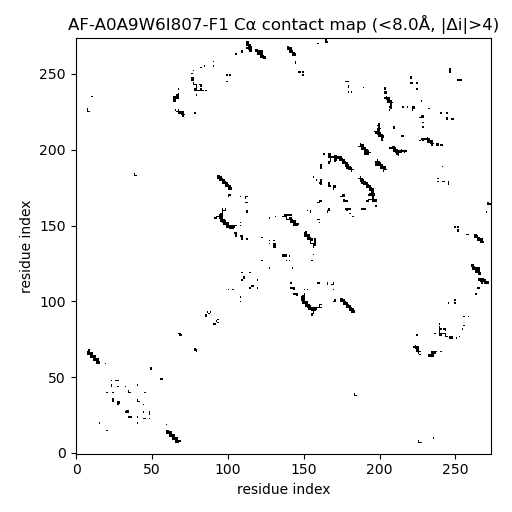C . HIS A 1 258 ? -6.812 13.342 2.539 1.00 96.19 258 HIS A C 1
ATOM 1971 O O . HIS A 1 258 ? -6.951 13.159 3.742 1.00 96.19 258 HIS A O 1
ATOM 1977 N N . LEU A 1 259 ? -5.618 13.506 1.969 1.00 95.31 259 LEU A N 1
ATOM 1978 C CA . LEU A 1 259 ? -4.337 13.520 2.669 1.00 95.31 259 LEU A CA 1
ATOM 1979 C C . LEU A 1 259 ? -3.774 14.943 2.804 1.00 95.31 259 LEU A C 1
ATOM 1981 O O . LEU A 1 259 ? -2.651 15.114 3.270 1.00 95.31 259 LEU A O 1
ATOM 198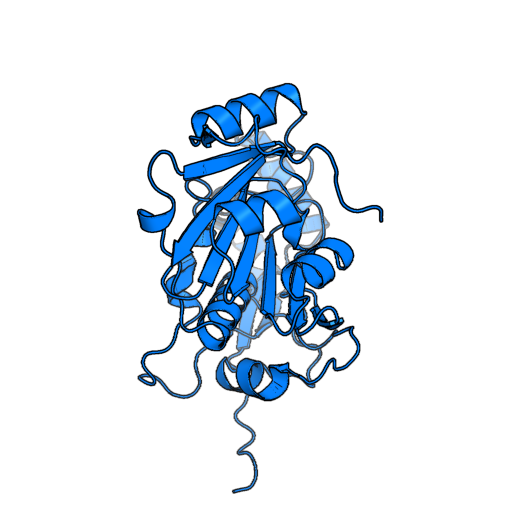5 N N . GLU A 1 260 ? -4.522 15.953 2.355 1.00 91.56 260 GLU A N 1
ATOM 1986 C CA . GLU A 1 260 ? -4.117 17.352 2.425 1.00 91.56 260 GLU A CA 1
ATOM 1987 C C . GLU A 1 260 ? -4.473 17.972 3.779 1.00 91.56 260 GLU A C 1
ATOM 1989 O O . GLU A 1 260 ? -5.588 17.840 4.282 1.00 91.56 260 GLU A O 1
ATOM 1994 N N . GLY A 1 261 ? -3.534 18.751 4.317 1.00 90.00 261 GLY A N 1
ATOM 1995 C CA . GLY A 1 261 ? -3.716 19.496 5.557 1.00 90.00 261 GLY A CA 1
ATOM 1996 C C . GLY A 1 261 ? -3.422 18.675 6.814 1.00 90.00 261 GLY A C 1
ATOM 1997 O O . GLY A 1 261 ? -2.934 17.550 6.729 1.00 90.00 261 GLY A O 1
ATOM 1998 N N . PRO A 1 262 ? -3.655 19.265 7.998 1.00 96.38 262 PRO A N 1
ATOM 1999 C CA . PRO A 1 262 ? -3.468 18.556 9.250 1.00 96.38 262 PRO A CA 1
ATOM 2000 C C . PRO A 1 262 ? -4.489 17.423 9.387 1.00 96.38 262 PRO A C 1
ATOM 2002 O O . PRO A 1 262 ? -5.694 17.668 9.303 1.00 96.38 262 PRO A O 1
ATOM 2005 N N . LEU A 1 263 ? -4.011 16.210 9.643 1.00 98.12 263 LEU A N 1
ATOM 2006 C CA . LEU A 1 263 ? -4.837 15.044 9.950 1.00 98.12 263 LEU A CA 1
ATOM 2007 C C . LEU A 1 263 ? -4.711 14.707 11.431 1.00 98.12 263 LEU A C 1
ATOM 2009 O O . LEU A 1 263 ? -3.645 14.887 12.016 1.00 98.12 263 LEU A O 1
ATOM 2013 N N . LEU A 1 264 ? -5.776 14.199 12.050 1.00 98.31 264 LEU A N 1
ATOM 2014 C CA . LEU A 1 264 ? -5.674 13.704 13.420 1.00 98.31 264 LEU A CA 1
ATOM 2015 C C . LEU A 1 264 ? -4.678 12.539 13.454 1.00 98.31 264 LEU A C 1
ATOM 2017 O O . LEU A 1 264 ? -4.717 11.664 12.592 1.00 98.31 264 LEU A O 1
ATOM 2021 N N . GLY A 1 265 ? -3.783 12.513 14.431 1.00 98.31 265 GLY A N 1
ATOM 2022 C CA . GLY A 1 265 ? -2.768 11.478 14.517 1.00 98.31 265 GLY A CA 1
ATOM 2023 C C . GLY A 1 265 ? -2.065 11.454 15.859 1.00 98.31 265 GLY A C 1
ATOM 2024 O O . GLY A 1 265 ? -2.500 12.085 16.817 1.00 98.31 265 GLY A O 1
ATOM 2025 N N . GLY A 1 266 ? -0.976 10.700 15.928 1.00 97.62 266 GLY A N 1
ATOM 2026 C CA . GLY A 1 266 ? -0.094 10.691 17.086 1.00 97.62 266 GLY A CA 1
ATOM 2027 C C . GLY A 1 266 ? 1.009 9.651 16.966 1.00 97.62 266 GLY A C 1
ATOM 2028 O O . GLY A 1 266 ? 1.116 8.924 15.972 1.00 97.62 266 GLY A O 1
ATOM 2029 N N . ARG A 1 267 ? 1.854 9.587 17.997 1.00 96.12 267 ARG A N 1
ATOM 2030 C CA . ARG A 1 267 ? 2.978 8.649 18.045 1.00 96.12 267 ARG A CA 1
ATOM 2031 C C . ARG A 1 267 ? 2.546 7.288 18.576 1.00 96.12 267 ARG A C 1
ATOM 2033 O O . ARG A 1 267 ? 1.984 7.179 19.665 1.00 96.12 267 ARG A O 1
ATOM 2040 N N . ILE A 1 268 ? 2.907 6.238 17.852 1.00 94.62 268 ILE A N 1
ATOM 2041 C CA . ILE A 1 268 ? 2.779 4.849 18.283 1.00 94.62 268 ILE A CA 1
ATOM 2042 C C . ILE A 1 268 ? 3.825 4.607 19.375 1.00 94.62 268 ILE A C 1
ATOM 2044 O O . ILE A 1 268 ? 5.020 4.492 19.107 1.00 94.62 268 ILE A O 1
ATOM 2048 N N . THR A 1 269 ? 3.395 4.580 20.636 1.00 85.81 269 THR A N 1
ATOM 2049 C CA . THR A 1 269 ? 4.306 4.421 21.789 1.00 85.81 269 THR A CA 1
ATOM 2050 C C . THR A 1 269 ? 4.230 3.047 22.433 1.00 85.81 269 THR A C 1
ATOM 2052 O O . THR A 1 269 ? 5.167 2.639 23.119 1.00 85.81 269 THR A O 1
ATOM 2055 N N . THR A 1 270 ? 3.142 2.324 22.181 1.00 74.81 270 THR A N 1
ATOM 2056 C CA . THR A 1 270 ? 2.929 0.958 22.657 1.00 74.81 270 THR A CA 1
ATOM 2057 C C . THR A 1 270 ? 2.596 0.075 21.457 1.00 74.81 270 THR A C 1
ATOM 2059 O O . THR A 1 270 ? 1.426 -0.247 21.250 1.00 74.81 270 THR A O 1
ATOM 2062 N N . PRO A 1 271 ? 3.587 -0.284 20.619 1.00 63.72 271 PRO A N 1
ATOM 2063 C CA . PRO A 1 271 ? 3.331 -1.223 19.540 1.00 63.72 271 PRO A CA 1
ATOM 2064 C C . PRO A 1 271 ? 2.864 -2.548 20.149 1.00 63.72 271 PRO A C 1
ATOM 2066 O O . PRO A 1 271 ? 3.415 -3.008 21.156 1.00 63.72 271 PRO A O 1
ATOM 2069 N N . LEU A 1 272 ? 1.835 -3.156 19.558 1.00 67.75 272 LEU A N 1
ATOM 2070 C CA . LEU A 1 272 ? 1.412 -4.499 19.949 1.00 67.75 272 LEU A CA 1
ATOM 2071 C C . LEU A 1 272 ? 2.608 -5.446 19.779 1.00 67.75 272 LEU A C 1
ATOM 2073 O O . LEU A 1 272 ? 3.308 -5.389 18.768 1.00 67.75 272 LEU A O 1
ATOM 2077 N N . ALA A 1 273 ? 2.884 -6.249 20.808 1.00 52.56 273 ALA A N 1
ATOM 2078 C CA . ALA A 1 273 ? 4.073 -7.094 20.852 1.00 52.56 273 ALA A CA 1
ATOM 2079 C C . ALA A 1 273 ? 4.070 -8.114 19.701 1.00 52.56 273 ALA A C 1
ATOM 2081 O O . ALA A 1 273 ? 3.093 -8.845 19.552 1.00 52.56 273 ALA A O 1
ATOM 2082 N N . ILE A 1 274 ? 5.169 -8.142 18.936 1.00 47.31 274 ILE A N 1
ATOM 2083 C CA . ILE A 1 274 ? 5.481 -9.125 17.881 1.00 47.31 274 ILE A CA 1
ATOM 2084 C C . ILE A 1 274 ? 5.929 -10.446 18.516 1.00 47.31 274 ILE A C 1
ATOM 2086 O O . ILE A 1 274 ? 6.724 -10.381 19.486 1.00 47.31 274 ILE A O 1
#

Sequence (274 aa):
MPDREVSPLRVSHLLISSELSRRIREWGKAQGLGVSERGRIASQVIDAFFVAHPDALAAADRIELVRAVVREPGDGRATPDDYAWQDDFGTLGPSYTLTFVQALDEGEVLHRFGVAPQDVEPLTDGDVYERLEVTGGQSDLVMVVGLGEWTVAVEKSGWQGVHPETLRELSRDGGQAMAVSRQDYARHRFAYAADGQVLTSFNPEFPGNREGVDPGHLDGHLRALGIDPAADDQIDNHLPAALALASRISGVMLTPAHLEGPLLGGRITTPLAI

pLDDT: mean 91.35, std 10.08, range [37.72, 98.81]

InterPro domains:
  IPR036625 E3-binding domain superfamily [G3DSA:4.10.320.10] (19-56)
  IPR045592 Protein of unknown function DUF6461 [PF20062] (77-260)
  IPR055370 Lsr2, DNA-binding domain [PF23359] (18-49)

Mean predicted aligned error: 5.93 Å

Secondary structure (DSSP, 8-state):
------PPPEEEEE---HHHHHHHHHHHHHTT----SSSPPPHHHHHHHHHH-HHHHHHS-EEEEEPP--SSTTSS---GGGGGGGG-TTTS-SEEEEEEEES--HHHHHHHTTB-GGG-EEE-HHHHHHHHHHHTS---EEEEEEETTEEEEEEET--GGGSHHHHHHHHTTT-EEEEEEEETTS--EEEEEETTEEEEEE-TT-TTSEESSSTTTTHHHHHHTT--TTS-PPBTTHHHHHHHHHHHHH-----GGGGSS-EEEEEB-SPPP-

Foldseek 3Di:
DPPPPDAFDKDKDFDCDPVNVVVLQVVCVVVVHPADPDFDGDPVSVVVVCVVPVVCVVPTDIDIFGAFFFPDPPPPAFALVLCPCVPVCPQQHQKKKKKKFFQDDQQVLQVLLQFDNVFKDWDDPVNVVVQCVVVVHAAQKWFWFDFPRIIMIMGRNYDLRQDLQSQLSRAAPQIKMWMWIRDSPDFTKTWIDHNSFTQWMDGLQFQLDIDGPNNCPCQVLCVSRSHHNPDRGGYPSSRSSSLSSVCNVVVGDDDSVSSPDTGTMGGNPPRDDD